Protein AF-F5RMR7-F1 (afdb_monomer_lite)

Organism: NCBI:txid888060

Structure (mmCIF, N/CA/C/O backbone):
data_AF-F5RMR7-F1
#
_entry.id   AF-F5RMR7-F1
#
loop_
_atom_site.group_PDB
_atom_site.id
_atom_site.type_symbol
_atom_site.label_atom_id
_atom_site.label_alt_id
_atom_site.label_comp_id
_atom_site.label_asym_id
_atom_site.label_entity_id
_atom_site.label_seq_id
_atom_site.pdbx_PDB_ins_code
_atom_site.Cartn_x
_atom_site.Cartn_y
_atom_site.Cartn_z
_atom_site.occupancy
_atom_site.B_iso_or_equiv
_atom_site.auth_seq_id
_atom_site.auth_comp_id
_atom_site.auth_asym_id
_atom_site.auth_atom_id
_atom_site.pdbx_PDB_model_num
ATOM 1 N N . MET A 1 1 ? -16.769 0.323 -17.357 1.00 37.81 1 MET A N 1
ATOM 2 C CA . MET A 1 1 ? -17.753 0.403 -16.261 1.00 37.81 1 MET A CA 1
ATOM 3 C C . MET A 1 1 ? -18.851 1.330 -16.730 1.00 37.81 1 MET A C 1
ATOM 5 O O . MET A 1 1 ? -18.625 2.528 -16.820 1.00 37.81 1 MET A O 1
ATOM 9 N N . THR A 1 2 ? -19.977 0.773 -17.151 1.00 34.59 2 THR A N 1
ATOM 10 C CA . THR A 1 2 ? -21.221 1.520 -17.336 1.00 34.59 2 THR A CA 1
ATOM 11 C C . THR A 1 2 ? -21.779 1.798 -15.943 1.00 34.59 2 THR A C 1
ATOM 13 O O . THR A 1 2 ? -21.851 0.877 -15.136 1.00 34.59 2 THR A O 1
ATOM 16 N N . TYR A 1 3 ? -22.069 3.059 -15.619 1.00 44.38 3 TYR A N 1
ATOM 17 C CA . TYR A 1 3 ? -22.633 3.451 -14.323 1.00 44.38 3 TYR A CA 1
ATOM 18 C C . TYR A 1 3 ? -24.162 3.304 -14.398 1.00 44.38 3 TYR A C 1
ATOM 20 O O . TYR A 1 3 ? -24.810 4.199 -14.940 1.00 44.38 3 TYR A O 1
ATOM 28 N N . PRO A 1 4 ? -24.761 2.210 -13.888 1.00 49.31 4 PRO A N 1
ATOM 29 C CA . PRO A 1 4 ? -26.174 1.880 -14.127 1.00 49.31 4 PRO A CA 1
ATOM 30 C C . PRO A 1 4 ? -27.143 2.909 -13.526 1.00 49.31 4 PRO A C 1
ATOM 32 O O . PRO A 1 4 ? -28.299 3.002 -13.921 1.00 49.31 4 PRO A O 1
ATOM 35 N N . HIS A 1 5 ? -26.665 3.706 -12.571 1.00 55.97 5 HIS A N 1
ATOM 36 C CA . HIS A 1 5 ? -27.473 4.638 -11.789 1.00 55.97 5 HIS A CA 1
ATOM 37 C C . HIS A 1 5 ? -27.463 6.071 -12.336 1.00 55.97 5 HIS A C 1
ATOM 39 O O . HIS A 1 5 ? -28.297 6.873 -11.929 1.00 55.97 5 HIS A O 1
ATOM 45 N N . ILE A 1 6 ? -26.590 6.386 -13.306 1.00 55.41 6 ILE A N 1
ATOM 46 C CA . ILE A 1 6 ? -26.753 7.612 -14.106 1.00 55.41 6 ILE A CA 1
ATOM 47 C C . ILE A 1 6 ? -28.060 7.515 -14.898 1.00 55.41 6 ILE A C 1
ATOM 49 O O . ILE A 1 6 ? -28.802 8.486 -14.966 1.00 55.41 6 ILE A O 1
ATOM 53 N N . SER A 1 7 ? -28.395 6.325 -15.399 1.00 58.38 7 SER A N 1
ATOM 54 C CA . SER A 1 7 ? -29.676 6.067 -16.061 1.00 58.38 7 SER A CA 1
ATOM 55 C C . SER A 1 7 ? -30.868 6.273 -15.120 1.00 58.38 7 SER A C 1
ATOM 57 O O . SER A 1 7 ? -31.842 6.890 -15.524 1.00 58.38 7 SER A O 1
ATOM 59 N N . GLN A 1 8 ? -30.763 5.869 -13.848 1.00 59.50 8 GLN A N 1
ATOM 60 C CA . GLN A 1 8 ? -31.814 6.113 -12.844 1.00 59.50 8 GLN A CA 1
ATOM 61 C C . GLN A 1 8 ? -31.957 7.597 -12.467 1.00 59.50 8 GLN A C 1
ATOM 63 O O . GLN A 1 8 ? -33.059 8.055 -12.183 1.00 59.50 8 GLN A O 1
ATOM 68 N N . LEU A 1 9 ? -30.856 8.358 -12.460 1.00 56.44 9 LEU A N 1
ATOM 69 C CA . LEU A 1 9 ? -30.883 9.815 -12.281 1.00 56.44 9 LEU A CA 1
ATOM 70 C C . LEU A 1 9 ? -31.580 10.513 -13.454 1.00 56.44 9 LEU A C 1
ATOM 72 O O . LEU A 1 9 ? -32.384 11.411 -13.228 1.00 56.44 9 LEU A O 1
ATOM 76 N N . VAL A 1 10 ? -31.287 10.089 -14.687 1.00 59.56 10 VAL A N 1
ATOM 77 C CA . VAL A 1 10 ? -31.927 10.608 -15.907 1.00 59.56 10 VAL A CA 1
ATOM 78 C C . VAL A 1 10 ? -33.426 10.294 -15.904 1.00 59.56 10 VAL A C 1
ATOM 80 O O . VAL A 1 10 ? -34.233 11.201 -16.063 1.00 59.56 10 VAL A O 1
ATOM 83 N N . GLU A 1 11 ? -33.807 9.057 -15.588 1.00 59.66 11 GLU A N 1
ATOM 84 C CA . GLU A 1 11 ? -35.209 8.623 -15.504 1.00 59.66 11 GLU A CA 1
ATOM 85 C C . GLU A 1 11 ? -35.990 9.351 -14.388 1.00 59.66 11 GLU A C 1
ATOM 87 O O . GLU A 1 11 ? -37.146 9.739 -14.565 1.00 59.66 11 GLU A O 1
ATOM 92 N N . ALA A 1 12 ? -35.363 9.612 -13.235 1.00 58.88 12 ALA A N 1
ATOM 93 C CA . ALA A 1 12 ? -35.982 10.373 -12.144 1.00 58.88 12 ALA A CA 1
ATOM 94 C C . ALA A 1 12 ? -36.185 11.864 -12.485 1.00 58.88 12 ALA A C 1
ATOM 96 O O . ALA A 1 12 ? -37.150 12.471 -12.014 1.00 58.88 12 ALA A O 1
ATOM 97 N N . LEU A 1 13 ? -35.296 12.448 -13.300 1.00 57.53 13 LEU A N 1
ATOM 98 C CA . LEU A 1 13 ? -35.437 13.811 -13.828 1.00 57.53 13 LEU A CA 1
ATOM 99 C C . LEU A 1 13 ? -36.550 13.890 -14.881 1.00 57.53 13 LEU A C 1
ATOM 101 O O . LEU A 1 13 ? -37.345 14.827 -14.856 1.00 57.53 13 LEU A O 1
ATOM 105 N N . GLU A 1 14 ? -36.641 12.892 -15.762 1.00 59.09 14 GLU A N 1
ATOM 106 C CA . GLU A 1 14 ? -37.690 12.787 -16.787 1.00 59.09 14 GLU A CA 1
ATOM 107 C C . GLU A 1 14 ? -39.087 12.585 -16.178 1.00 59.09 14 GLU A C 1
ATOM 109 O O . GLU A 1 14 ? -40.074 13.090 -16.708 1.00 59.09 14 GLU A O 1
ATOM 114 N N . THR A 1 15 ? -39.179 11.902 -15.033 1.00 67.81 15 THR A N 1
ATOM 115 C CA . THR A 1 15 ? -40.451 11.593 -14.352 1.00 67.81 15 THR A CA 1
ATOM 116 C C . THR A 1 15 ? -40.866 12.606 -13.275 1.00 67.81 15 THR A C 1
ATOM 118 O O . THR A 1 15 ? -41.888 12.397 -12.622 1.00 67.81 15 THR A O 1
ATOM 121 N N . GLN A 1 16 ? -40.102 13.691 -13.069 1.00 59.62 16 GLN A N 1
ATOM 122 C CA . GLN A 1 16 ? -40.339 14.734 -12.046 1.00 59.62 16 GLN A CA 1
ATOM 123 C C . GLN A 1 16 ? -40.641 14.190 -10.631 1.00 59.62 16 GLN A C 1
ATOM 125 O O . GLN A 1 16 ? -41.325 14.823 -9.826 1.00 59.62 16 GLN A O 1
ATOM 130 N N . ASN A 1 17 ? -40.130 13.003 -10.292 1.00 70.38 17 ASN A N 1
ATOM 131 C CA . ASN A 1 17 ? -40.390 12.364 -9.006 1.00 70.38 17 ASN A CA 1
ATOM 132 C C . ASN A 1 17 ? -39.309 12.757 -7.990 1.00 70.38 17 ASN A C 1
ATOM 134 O O . ASN A 1 17 ? -38.275 12.096 -7.875 1.00 70.38 17 ASN A O 1
ATOM 138 N N . GLU A 1 18 ? -39.562 13.815 -7.215 1.00 62.25 18 GLU A N 1
ATOM 139 C CA . GLU A 1 18 ? -38.605 14.366 -6.241 1.00 62.25 18 GLU A CA 1
ATOM 140 C C . GLU A 1 18 ? -38.075 13.327 -5.238 1.00 62.25 18 GLU A C 1
ATOM 142 O O . GLU A 1 18 ? -36.903 13.356 -4.856 1.00 62.25 18 GLU A O 1
ATOM 147 N N . LYS A 1 19 ? -38.903 12.361 -4.821 1.00 63.94 19 LYS A N 1
ATOM 148 C CA . LYS A 1 19 ? -38.491 11.309 -3.878 1.00 63.94 19 LYS A CA 1
ATOM 149 C C . LYS A 1 19 ? -37.531 10.311 -4.529 1.00 63.94 19 LYS A C 1
ATOM 151 O O . LYS A 1 19 ? -36.557 9.897 -3.895 1.00 63.94 19 LYS A O 1
ATOM 156 N N . ALA A 1 20 ? -37.793 9.930 -5.779 1.00 63.72 20 ALA A N 1
ATOM 157 C CA . ALA A 1 20 ? -36.894 9.078 -6.553 1.00 63.72 20 ALA A CA 1
ATOM 158 C C . ALA A 1 20 ? -35.577 9.804 -6.865 1.00 63.72 20 ALA A C 1
ATOM 160 O O . ALA A 1 20 ? -34.506 9.222 -6.687 1.00 63.72 20 ALA A O 1
ATOM 161 N N . LEU A 1 21 ? -35.652 11.092 -7.217 1.00 57.66 21 LEU A N 1
ATOM 162 C CA . LEU A 1 21 ? -34.495 11.942 -7.484 1.00 57.66 21 LEU A CA 1
ATOM 163 C C . LEU A 1 21 ? -33.597 12.083 -6.246 1.00 57.66 21 LEU A C 1
ATOM 165 O O . LEU A 1 21 ? -32.400 11.812 -6.323 1.00 57.66 21 LEU A O 1
ATOM 169 N N . ASN A 1 22 ? -34.166 12.406 -5.081 1.00 59.53 22 ASN A N 1
ATOM 170 C CA . ASN A 1 22 ? -33.412 12.523 -3.828 1.00 59.53 22 ASN A CA 1
ATOM 171 C C . ASN A 1 22 ? -32.736 11.204 -3.425 1.00 59.53 22 ASN A C 1
ATOM 173 O O . ASN A 1 22 ? -31.581 11.201 -2.993 1.00 59.53 22 ASN A O 1
ATOM 177 N N . LYS A 1 23 ? -33.417 10.065 -3.614 1.00 66.19 23 LYS A N 1
ATOM 178 C CA . LYS A 1 23 ? -32.831 8.739 -3.373 1.00 66.19 23 LYS A CA 1
ATOM 179 C C . LYS A 1 23 ? -31.674 8.452 -4.335 1.00 66.19 23 LYS A C 1
ATOM 181 O O . LYS A 1 23 ? -30.629 7.982 -3.891 1.00 66.19 23 LYS A O 1
ATOM 186 N N . ALA A 1 24 ? -31.834 8.757 -5.621 1.00 64.06 24 ALA A N 1
ATOM 187 C CA . ALA A 1 24 ? -30.800 8.545 -6.630 1.00 64.06 24 ALA A CA 1
ATOM 188 C C . ALA A 1 24 ? -29.564 9.432 -6.381 1.00 64.06 24 ALA A C 1
ATOM 190 O O . ALA A 1 24 ? -28.436 8.937 -6.426 1.00 64.06 24 ALA A O 1
ATOM 191 N N . ILE A 1 25 ? -29.765 10.707 -6.022 1.00 59.16 25 ILE A N 1
ATOM 192 C CA . ILE A 1 25 ? -28.692 11.635 -5.623 1.00 59.16 25 ILE A CA 1
ATOM 193 C C . ILE A 1 25 ? -27.959 11.116 -4.381 1.00 59.16 25 ILE A C 1
ATOM 195 O O . ILE A 1 25 ? -26.724 11.097 -4.355 1.00 59.16 25 ILE A O 1
ATOM 199 N N . TYR A 1 26 ? -28.696 10.665 -3.361 1.00 59.31 26 TYR A N 1
ATOM 200 C CA . TYR A 1 26 ? -28.104 10.105 -2.148 1.00 59.31 26 TYR A CA 1
ATOM 201 C C . TYR A 1 26 ? -27.247 8.874 -2.464 1.00 59.31 26 TYR A C 1
ATOM 203 O O . TYR A 1 26 ? -26.074 8.838 -2.091 1.00 59.31 26 TYR A O 1
ATOM 211 N N . THR A 1 27 ? -27.779 7.904 -3.213 1.00 63.62 27 THR A N 1
ATOM 212 C CA . THR A 1 27 ? -27.040 6.696 -3.606 1.00 63.62 27 THR A CA 1
ATOM 213 C C . THR A 1 27 ? -25.787 7.034 -4.409 1.00 63.62 27 THR A C 1
ATOM 215 O O . THR A 1 27 ? -24.702 6.582 -4.046 1.00 63.62 27 THR A O 1
ATOM 218 N N . ALA A 1 28 ? -25.888 7.891 -5.430 1.00 62.00 28 ALA A N 1
ATOM 219 C CA . ALA A 1 28 ? -24.735 8.307 -6.230 1.00 62.00 28 ALA A CA 1
ATOM 220 C C . ALA A 1 28 ? -23.653 8.997 -5.375 1.00 62.00 28 ALA A C 1
ATOM 222 O O . ALA A 1 28 ? -22.453 8.777 -5.567 1.00 62.00 28 ALA A O 1
ATOM 223 N N . THR A 1 29 ? -24.066 9.794 -4.385 1.00 56.91 29 THR A N 1
ATOM 224 C CA . THR A 1 29 ? -23.155 10.460 -3.441 1.00 56.91 29 THR A CA 1
ATOM 225 C C . THR A 1 29 ? -22.449 9.454 -2.528 1.00 56.91 29 THR A C 1
ATOM 227 O O . THR A 1 29 ? -21.226 9.532 -2.351 1.00 56.91 29 THR A O 1
ATOM 230 N N . GLN A 1 30 ? -23.182 8.477 -1.985 1.00 60.59 30 GLN A N 1
ATOM 231 C CA . GLN A 1 30 ? -22.608 7.418 -1.149 1.00 60.59 30 GLN A CA 1
ATOM 232 C C . GLN A 1 30 ? -21.645 6.531 -1.947 1.00 60.59 30 GLN A C 1
ATOM 234 O O . GLN A 1 30 ? -20.550 6.231 -1.476 1.00 60.59 30 GLN A O 1
ATOM 239 N N . GLU A 1 31 ? -21.988 6.161 -3.182 1.00 63.25 31 GLU A N 1
ATOM 240 C CA . GLU A 1 31 ? -21.124 5.350 -4.046 1.00 63.25 31 GLU A CA 1
ATOM 241 C C . GLU A 1 31 ? -19.837 6.069 -4.434 1.00 63.25 31 GLU A C 1
ATOM 243 O O . GLU A 1 31 ? -18.756 5.477 -4.385 1.00 63.25 31 GLU A O 1
ATOM 248 N N . ARG A 1 32 ? -19.927 7.360 -4.769 1.00 58.41 32 ARG A N 1
ATOM 249 C CA . ARG A 1 32 ? -18.751 8.190 -5.042 1.00 58.41 32 ARG A CA 1
ATOM 250 C C . ARG A 1 32 ? -17.840 8.267 -3.818 1.00 58.41 32 ARG A C 1
ATOM 252 O O . ARG A 1 32 ? -16.625 8.114 -3.950 1.00 58.41 32 ARG A O 1
ATOM 259 N N . THR A 1 33 ? -18.422 8.454 -2.635 1.00 54.69 33 THR A N 1
ATOM 260 C CA . THR A 1 33 ? -17.687 8.458 -1.362 1.00 54.69 33 THR A CA 1
ATOM 261 C C . THR A 1 33 ? -17.012 7.110 -1.109 1.00 54.69 33 THR A C 1
ATOM 263 O O . THR A 1 33 ? -15.809 7.072 -0.845 1.00 54.69 33 THR A O 1
ATOM 266 N N . ARG A 1 34 ? -17.739 5.999 -1.287 1.00 63.09 34 ARG A N 1
ATOM 267 C CA . ARG A 1 34 ? -17.205 4.635 -1.154 1.00 63.09 34 ARG A CA 1
ATOM 268 C C . ARG A 1 34 ? -16.052 4.384 -2.121 1.00 63.09 34 ARG A C 1
ATOM 270 O O . ARG A 1 34 ? -15.010 3.896 -1.705 1.00 63.09 34 ARG A O 1
ATOM 277 N N . TYR A 1 35 ? -16.196 4.770 -3.387 1.00 64.94 35 TYR A N 1
ATOM 278 C CA . TYR A 1 35 ? -15.144 4.613 -4.391 1.00 64.94 35 TYR A CA 1
ATOM 279 C C . TYR A 1 35 ? -13.860 5.360 -4.008 1.00 64.94 35 TYR A C 1
ATOM 281 O O . TYR A 1 35 ? -12.761 4.815 -4.133 1.00 64.94 35 TYR A O 1
ATOM 289 N N . PHE A 1 36 ? -13.974 6.597 -3.514 1.00 58.44 36 PHE A N 1
ATOM 290 C CA . PHE A 1 36 ? -12.805 7.337 -3.045 1.00 58.44 36 PHE A CA 1
ATOM 291 C C . PHE A 1 36 ? -12.167 6.694 -1.814 1.00 58.44 36 PHE A C 1
ATOM 293 O O . PHE A 1 36 ? -10.940 6.570 -1.789 1.00 58.44 36 PHE A O 1
ATOM 300 N N . ALA A 1 37 ? -12.970 6.246 -0.844 1.00 58.78 37 ALA A N 1
ATOM 301 C CA . ALA A 1 37 ? -12.483 5.530 0.333 1.00 58.78 37 ALA A CA 1
ATOM 302 C C . ALA A 1 37 ? -11.744 4.238 -0.060 1.00 58.78 37 ALA A C 1
ATOM 304 O O . ALA A 1 37 ? -10.602 4.041 0.349 1.00 58.78 37 ALA A O 1
ATOM 305 N N . ASP A 1 38 ? -12.325 3.422 -0.943 1.00 65.56 38 ASP A N 1
ATOM 306 C CA . ASP A 1 38 ? -11.712 2.190 -1.454 1.00 65.56 38 ASP A CA 1
ATOM 307 C C . ASP A 1 38 ? -10.404 2.466 -2.200 1.00 65.56 38 ASP A C 1
ATOM 309 O O . ASP A 1 38 ? -9.432 1.717 -2.079 1.00 65.56 38 ASP A O 1
ATOM 313 N N . ARG A 1 39 ? -10.351 3.545 -2.990 1.00 71.06 39 ARG A N 1
ATOM 314 C CA . ARG A 1 39 ? -9.132 3.948 -3.699 1.00 71.06 39 ARG A CA 1
ATOM 315 C C . ARG A 1 39 ? -8.024 4.343 -2.725 1.00 71.06 39 ARG A C 1
ATOM 317 O O . ARG A 1 39 ? -6.876 3.957 -2.951 1.00 71.06 39 ARG A O 1
ATOM 324 N N . ILE A 1 40 ? -8.349 5.093 -1.671 1.00 67.88 40 ILE A N 1
ATOM 325 C CA . ILE A 1 40 ? -7.392 5.482 -0.624 1.00 67.88 40 ILE A CA 1
ATOM 326 C C . ILE A 1 40 ? -6.906 4.233 0.108 1.00 67.88 40 ILE A C 1
ATOM 328 O O . ILE A 1 40 ? -5.703 3.991 0.135 1.00 67.88 40 ILE A O 1
ATOM 332 N N . ALA A 1 41 ? -7.826 3.399 0.595 1.00 68.81 41 ALA A N 1
ATOM 333 C CA . ALA A 1 41 ? -7.499 2.175 1.318 1.00 68.81 41 ALA A CA 1
ATOM 334 C C . ALA A 1 41 ? -6.586 1.256 0.496 1.00 68.81 41 ALA A C 1
ATOM 336 O O . ALA A 1 41 ? -5.542 0.830 0.977 1.00 68.81 41 ALA A O 1
ATOM 337 N N . ARG A 1 42 ? -6.906 1.019 -0.783 1.00 75.81 42 ARG A N 1
ATOM 338 C CA . ARG A 1 42 ? -6.063 0.201 -1.675 1.00 75.81 42 ARG A CA 1
ATOM 339 C C . ARG A 1 42 ? -4.689 0.815 -1.918 1.00 75.81 42 ARG A C 1
ATOM 341 O O . ARG A 1 42 ? -3.702 0.090 -1.963 1.00 75.81 42 ARG A O 1
ATOM 348 N N . THR A 1 43 ? -4.624 2.135 -2.083 1.00 75.12 43 THR A N 1
ATOM 349 C CA . THR A 1 43 ? -3.349 2.842 -2.265 1.00 75.12 43 THR A CA 1
ATOM 350 C C . THR A 1 43 ? -2.474 2.700 -1.022 1.00 75.12 43 THR A C 1
ATOM 352 O O . THR A 1 43 ? -1.290 2.397 -1.150 1.00 75.12 43 THR A O 1
ATOM 355 N N . GLU A 1 44 ? -3.050 2.865 0.168 1.00 75.31 44 GLU A N 1
ATOM 356 C CA . GLU A 1 44 ? -2.326 2.725 1.433 1.00 75.31 44 GLU A CA 1
ATOM 357 C C . GLU A 1 44 ? -1.923 1.276 1.717 1.00 75.31 44 GLU A C 1
ATOM 359 O O . GLU A 1 44 ? -0.788 1.045 2.118 1.00 75.31 44 GLU A O 1
ATOM 364 N N . MET A 1 45 ? -2.769 0.289 1.405 1.00 77.00 45 MET A N 1
ATOM 365 C CA . MET A 1 45 ? -2.398 -1.130 1.490 1.00 77.00 45 MET A CA 1
ATOM 366 C C . MET A 1 45 ? -1.215 -1.469 0.577 1.00 77.00 45 MET A C 1
ATOM 368 O O . MET A 1 45 ? -0.282 -2.148 1.000 1.00 77.00 45 MET A O 1
ATOM 372 N N . ALA A 1 46 ? -1.233 -0.989 -0.672 1.00 80.69 46 ALA A N 1
ATOM 373 C CA . ALA A 1 46 ? -0.133 -1.215 -1.603 1.00 80.69 46 ALA A CA 1
ATOM 374 C C . ALA A 1 46 ? 1.171 -0.591 -1.082 1.00 80.69 46 ALA A C 1
ATOM 376 O O . ALA A 1 46 ? 2.214 -1.241 -1.133 1.00 80.69 46 ALA A O 1
ATOM 377 N N . ARG A 1 47 ? 1.109 0.642 -0.559 1.00 81.50 47 ARG A N 1
ATOM 378 C CA . ARG A 1 47 ? 2.261 1.334 0.041 1.00 81.50 47 ARG A CA 1
ATOM 379 C C . ARG A 1 47 ? 2.787 0.604 1.274 1.00 81.50 47 ARG A C 1
ATOM 381 O O . ARG A 1 47 ? 3.980 0.362 1.343 1.00 81.50 47 ARG A O 1
ATOM 388 N N . ALA A 1 48 ? 1.915 0.174 2.184 1.00 79.12 48 ALA A N 1
ATOM 389 C CA . ALA A 1 48 ? 2.309 -0.578 3.376 1.00 79.12 48 ALA A CA 1
ATOM 390 C C . ALA A 1 48 ? 3.003 -1.908 3.027 1.00 79.12 48 ALA A C 1
ATOM 392 O O . ALA A 1 48 ? 4.001 -2.271 3.644 1.00 79.12 48 ALA A O 1
ATOM 393 N N . TYR A 1 49 ? 2.523 -2.613 1.996 1.00 82.88 49 TYR A N 1
ATOM 394 C CA . TYR A 1 49 ? 3.199 -3.812 1.496 1.00 82.88 49 TYR A CA 1
ATOM 395 C C . TYR A 1 49 ? 4.611 -3.502 0.969 1.00 82.88 49 TYR A C 1
ATOM 397 O O . TYR A 1 49 ? 5.544 -4.258 1.229 1.00 82.88 49 TYR A O 1
ATOM 405 N N . GLN A 1 50 ? 4.785 -2.393 0.243 1.00 86.44 50 GLN A N 1
ATOM 406 C CA . GLN A 1 50 ? 6.101 -1.974 -0.262 1.00 86.44 50 GLN A CA 1
ATOM 407 C C . GLN A 1 50 ? 7.045 -1.565 0.859 1.00 86.44 50 GLN A C 1
ATOM 409 O O . GLN A 1 50 ? 8.199 -1.969 0.842 1.00 86.44 50 GLN A O 1
ATOM 414 N N . ASP A 1 51 ? 6.545 -0.804 1.827 1.00 82.94 51 ASP A N 1
ATOM 415 C CA . ASP A 1 51 ? 7.286 -0.388 3.011 1.00 82.94 51 ASP A CA 1
ATOM 416 C C . ASP A 1 51 ? 7.862 -1.621 3.735 1.00 82.94 51 ASP A C 1
ATOM 418 O O . ASP A 1 51 ? 9.066 -1.704 3.972 1.00 82.94 51 ASP A O 1
ATOM 422 N N . GLY A 1 52 ? 7.032 -2.644 3.981 1.00 80.56 52 GLY A N 1
ATOM 423 C CA . GLY A 1 52 ? 7.485 -3.910 4.569 1.00 80.56 52 GLY A CA 1
ATOM 424 C C . GLY A 1 52 ? 8.439 -4.709 3.670 1.00 80.56 52 GLY A C 1
ATOM 425 O O . GLY A 1 52 ? 9.370 -5.347 4.161 1.00 80.56 52 GLY A O 1
ATOM 426 N N . PHE A 1 53 ? 8.241 -4.666 2.349 1.00 88.56 53 PHE A N 1
ATOM 427 C CA . PHE A 1 53 ? 9.141 -5.301 1.386 1.00 88.56 53 PHE A CA 1
ATOM 428 C C . PHE A 1 53 ? 10.539 -4.670 1.413 1.00 88.56 53 PHE A C 1
ATOM 430 O O . PHE A 1 53 ? 11.526 -5.397 1.516 1.00 88.56 53 PHE A O 1
ATOM 437 N N . LEU A 1 54 ? 10.628 -3.340 1.341 1.00 87.94 54 LEU A N 1
ATOM 438 C CA . LEU A 1 54 ? 11.898 -2.618 1.363 1.00 87.94 54 LEU A CA 1
ATOM 439 C C . LEU A 1 54 ? 12.592 -2.793 2.711 1.00 87.94 54 LEU A C 1
ATOM 441 O O . LEU A 1 54 ? 13.759 -3.162 2.740 1.00 87.94 54 LEU A O 1
ATOM 445 N N . LEU A 1 55 ? 11.866 -2.673 3.826 1.00 83.06 55 LEU A N 1
ATOM 446 C CA . LEU A 1 55 ? 12.431 -2.916 5.157 1.00 83.06 55 LEU A CA 1
ATOM 447 C C . LEU A 1 55 ? 13.115 -4.287 5.264 1.00 83.06 55 LEU A C 1
ATOM 449 O O . LEU A 1 55 ? 14.161 -4.417 5.894 1.00 83.06 55 LEU A O 1
ATOM 453 N N . LYS A 1 56 ? 12.534 -5.312 4.633 1.00 83.88 56 LYS A N 1
ATOM 454 C CA . LYS A 1 56 ? 13.082 -6.670 4.644 1.00 83.88 56 LYS A CA 1
ATOM 455 C C . LYS A 1 56 ? 14.288 -6.848 3.717 1.00 83.88 56 LYS A C 1
ATOM 457 O O . LYS A 1 56 ? 15.192 -7.612 4.052 1.00 83.88 56 LYS A O 1
ATOM 462 N N . TRP A 1 57 ? 14.270 -6.236 2.534 1.00 88.62 57 TRP A N 1
ATOM 463 C CA . TRP A 1 57 ? 15.171 -6.612 1.435 1.00 88.62 57 TRP A CA 1
ATOM 464 C C . TRP A 1 57 ? 16.206 -5.555 1.047 1.00 88.62 57 TRP A C 1
ATOM 466 O O . TRP A 1 57 ? 17.193 -5.903 0.395 1.00 88.62 57 TRP A O 1
ATOM 476 N N . ASP A 1 58 ? 16.024 -4.297 1.439 1.00 86.81 58 ASP A N 1
ATOM 477 C CA . ASP A 1 58 ? 16.878 -3.198 0.978 1.00 86.81 58 ASP A CA 1
ATOM 478 C C . ASP A 1 58 ? 18.299 -3.312 1.532 1.00 86.81 58 ASP A C 1
ATOM 480 O O . ASP A 1 58 ? 19.257 -3.351 0.759 1.00 86.81 58 ASP A O 1
ATOM 484 N N . ASN A 1 59 ? 18.417 -3.578 2.835 1.00 82.81 59 ASN A N 1
ATOM 485 C CA . ASN A 1 59 ? 19.693 -3.803 3.525 1.00 82.81 59 ASN A CA 1
ATOM 486 C C . ASN A 1 59 ? 20.194 -5.260 3.468 1.00 82.81 59 ASN A C 1
ATOM 488 O O . ASN A 1 59 ? 21.192 -5.593 4.100 1.00 82.81 59 ASN A O 1
ATOM 492 N N . ASN A 1 60 ? 19.499 -6.153 2.758 1.00 82.19 60 ASN A N 1
ATOM 493 C CA . ASN A 1 60 ? 19.923 -7.545 2.620 1.00 82.19 60 ASN A CA 1
ATOM 494 C C . ASN A 1 60 ? 20.900 -7.688 1.435 1.00 82.19 60 ASN A C 1
ATOM 496 O O . ASN A 1 60 ? 20.506 -7.449 0.290 1.00 82.19 60 ASN A O 1
ATOM 500 N N . GLU A 1 61 ? 22.146 -8.091 1.711 1.00 85.06 61 GLU A N 1
ATOM 501 C CA . GLU A 1 61 ? 23.230 -8.255 0.722 1.00 85.06 61 GLU A CA 1
ATOM 502 C C . GLU A 1 61 ? 23.028 -9.423 -0.259 1.00 85.06 61 GLU A C 1
ATOM 504 O O . GLU A 1 61 ? 23.611 -9.431 -1.349 1.00 85.06 61 GLU A O 1
ATOM 509 N N . ASP A 1 62 ? 22.200 -10.407 0.104 1.00 89.25 62 ASP A N 1
ATOM 510 C CA . ASP A 1 62 ? 21.839 -11.517 -0.781 1.00 89.25 62 ASP A CA 1
ATOM 511 C C . ASP A 1 62 ? 20.753 -11.109 -1.776 1.00 89.25 62 ASP A C 1
ATOM 513 O O . ASP A 1 62 ? 20.604 -11.738 -2.819 1.00 89.25 62 ASP A O 1
ATOM 517 N N . CYS A 1 63 ? 19.990 -10.053 -1.491 1.00 91.19 63 CYS A N 1
ATOM 518 C CA . CYS A 1 63 ? 19.079 -9.464 -2.460 1.00 91.19 63 CYS A CA 1
ATOM 519 C C . CYS A 1 63 ? 19.860 -8.477 -3.331 1.00 91.19 63 CYS A C 1
ATOM 521 O O . CYS A 1 63 ? 20.356 -7.476 -2.823 1.00 91.19 63 CYS A O 1
ATOM 523 N N . VAL A 1 64 ? 19.962 -8.730 -4.635 1.00 91.88 64 VAL A N 1
ATOM 524 C CA . VAL A 1 64 ? 20.792 -7.927 -5.555 1.00 91.88 64 VAL A CA 1
ATOM 525 C C . VAL A 1 64 ? 19.967 -6.978 -6.431 1.00 91.88 64 VAL A C 1
ATOM 527 O O . VAL A 1 64 ? 20.452 -5.936 -6.861 1.00 91.88 64 VAL A O 1
ATOM 530 N N . ALA A 1 65 ? 18.689 -7.290 -6.653 1.00 95.00 65 ALA A N 1
ATOM 531 C CA . ALA A 1 65 ? 17.775 -6.496 -7.472 1.00 95.00 65 ALA A CA 1
ATOM 532 C C . ALA A 1 65 ? 16.314 -6.764 -7.080 1.00 95.00 65 ALA A C 1
ATOM 534 O O . ALA A 1 65 ? 16.019 -7.710 -6.344 1.00 95.00 65 ALA A O 1
ATOM 535 N N . TYR A 1 66 ? 15.375 -5.973 -7.607 1.00 96.44 66 TYR A N 1
ATOM 536 C CA . TYR A 1 66 ? 13.944 -6.265 -7.483 1.00 96.44 66 TYR A CA 1
ATOM 537 C C . TYR A 1 66 ? 13.315 -6.516 -8.849 1.00 96.44 66 TYR A C 1
ATOM 539 O O . TYR A 1 66 ? 13.576 -5.806 -9.820 1.00 96.44 66 TYR A O 1
ATOM 547 N N . GLN A 1 67 ? 12.430 -7.508 -8.908 1.00 96.94 67 GLN A N 1
ATOM 548 C CA . GLN A 1 67 ? 11.639 -7.802 -10.093 1.00 96.94 67 GLN A CA 1
ATOM 549 C C . GL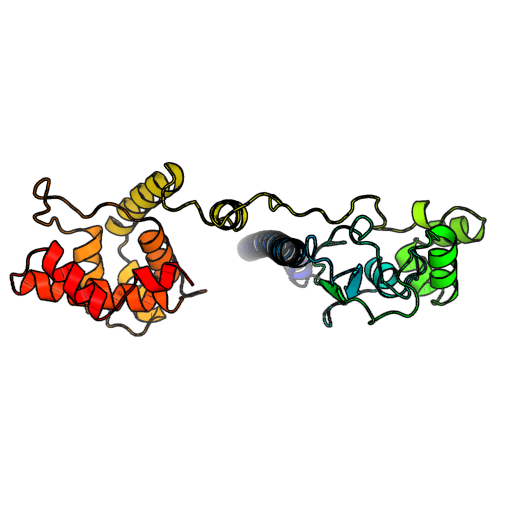N A 1 67 ? 10.212 -7.278 -9.934 1.00 96.94 67 GLN A C 1
ATOM 551 O O . GLN A 1 67 ? 9.526 -7.592 -8.957 1.00 96.94 67 GLN A O 1
ATOM 556 N N . TRP A 1 68 ? 9.738 -6.530 -10.928 1.00 96.94 68 TRP A N 1
ATOM 557 C CA . TRP A 1 68 ? 8.354 -6.084 -11.016 1.00 96.94 68 TRP A CA 1
ATOM 558 C C . TRP A 1 68 ? 7.441 -7.229 -11.458 1.00 96.94 68 TRP A C 1
ATOM 560 O O . TRP A 1 68 ? 7.631 -7.824 -12.522 1.00 96.94 68 TRP A O 1
ATOM 570 N N . LYS A 1 69 ? 6.405 -7.533 -10.670 1.00 95.69 69 LYS A N 1
ATOM 571 C CA . LYS A 1 69 ? 5.424 -8.577 -10.986 1.00 95.69 69 LYS A CA 1
ATOM 572 C C . LYS A 1 69 ? 4.020 -8.000 -11.095 1.00 95.69 69 LYS A C 1
ATOM 574 O O . LYS A 1 69 ? 3.542 -7.275 -10.221 1.00 95.69 69 LYS A O 1
ATOM 579 N N . LEU A 1 70 ? 3.340 -8.380 -12.175 1.00 93.75 70 LEU A N 1
ATOM 580 C CA . LEU A 1 70 ? 1.919 -8.104 -12.351 1.00 93.75 70 LEU A CA 1
ATOM 581 C C . LEU A 1 70 ? 1.099 -8.948 -11.374 1.00 93.75 70 LEU A C 1
ATOM 583 O O . LEU A 1 70 ? 1.349 -10.141 -11.200 1.00 93.75 70 LEU A O 1
ATOM 587 N N . SER A 1 71 ? 0.092 -8.328 -10.764 1.00 90.94 71 SER A N 1
ATOM 588 C CA . SER A 1 71 ? -0.940 -9.063 -10.032 1.00 90.94 71 SER A CA 1
ATOM 589 C C . SER A 1 71 ? -1.804 -9.866 -11.002 1.00 90.94 71 SER A C 1
ATOM 591 O O . SER A 1 71 ? -2.121 -9.380 -12.085 1.00 90.94 71 SER A O 1
ATOM 593 N N . GLY A 1 72 ? -2.304 -11.033 -10.585 1.00 87.75 72 GLY A N 1
ATOM 594 C CA . GLY A 1 72 ? -3.315 -11.775 -11.356 1.00 87.75 72 GLY A CA 1
ATOM 595 C C . GLY A 1 72 ? -4.628 -11.004 -11.564 1.00 87.75 72 GLY A C 1
ATOM 596 O O . GLY A 1 72 ? -5.449 -11.394 -12.384 1.00 87.75 72 GLY A O 1
ATOM 597 N N . ARG A 1 73 ? -4.829 -9.891 -10.841 1.00 81.38 73 ARG A N 1
ATOM 598 C CA . ARG A 1 73 ? -5.963 -8.968 -11.004 1.00 81.38 73 ARG A CA 1
ATOM 599 C C . ARG A 1 73 ? -5.626 -7.718 -11.826 1.00 81.38 73 ARG A C 1
ATOM 601 O O . ARG A 1 73 ? -6.396 -6.766 -11.772 1.00 81.38 73 ARG A O 1
ATOM 608 N N . HIS A 1 74 ? -4.492 -7.687 -12.532 1.00 87.31 74 HIS A N 1
ATOM 609 C CA . HIS A 1 74 ? -4.095 -6.586 -13.419 1.00 87.31 74 HIS A CA 1
ATOM 610 C C . HIS A 1 74 ? -4.989 -6.566 -14.673 1.00 87.31 74 HIS A C 1
ATOM 612 O O . HIS A 1 74 ? -4.823 -7.419 -15.542 1.00 87.31 74 HIS A O 1
ATOM 618 N N . PRO A 1 75 ? -5.984 -5.662 -14.768 1.00 81.31 75 PRO A N 1
ATOM 619 C CA . PRO A 1 75 ? -7.103 -5.852 -15.689 1.00 81.31 75 PRO A CA 1
ATOM 620 C C . PRO A 1 75 ? -6.893 -5.181 -17.049 1.00 81.31 75 PRO A C 1
ATOM 622 O O . PRO A 1 75 ? -7.590 -5.502 -18.010 1.00 81.31 75 PRO A O 1
ATOM 625 N N . ARG A 1 76 ? -5.989 -4.199 -17.127 1.00 88.69 76 ARG A N 1
ATOM 626 C CA . ARG A 1 76 ? -5.789 -3.358 -18.303 1.00 88.69 76 ARG A CA 1
ATOM 627 C C . ARG A 1 76 ? -4.308 -3.236 -18.589 1.00 88.69 76 ARG A C 1
ATOM 629 O O . ARG A 1 76 ? -3.526 -2.998 -17.683 1.00 88.69 76 ARG A O 1
ATOM 636 N N . TYR A 1 77 ? -3.966 -3.323 -19.864 1.00 94.25 77 TYR A N 1
ATOM 637 C CA . TYR A 1 77 ? -2.612 -3.082 -20.318 1.00 94.25 77 TYR A CA 1
ATOM 638 C C . TYR A 1 77 ? -2.209 -1.615 -20.094 1.00 94.25 77 TYR A C 1
ATOM 640 O O . TYR A 1 77 ? -2.866 -0.697 -20.602 1.00 94.25 77 TYR A O 1
ATOM 648 N N . ASP A 1 78 ? -1.142 -1.400 -19.332 1.00 95.25 78 ASP A N 1
ATOM 649 C CA . ASP A 1 78 ? -0.636 -0.077 -18.961 1.00 95.25 78 ASP A CA 1
ATOM 650 C C . ASP A 1 78 ? 0.877 -0.104 -18.673 1.00 95.25 78 ASP A C 1
ATOM 652 O O . ASP A 1 78 ? 1.580 -1.037 -19.063 1.00 95.25 78 ASP A O 1
ATOM 656 N N . ILE A 1 79 ? 1.410 0.942 -18.031 1.00 95.88 79 ILE A N 1
ATOM 657 C CA . ILE A 1 79 ? 2.845 1.074 -17.748 1.00 95.88 79 ILE A CA 1
ATOM 658 C C . ILE A 1 79 ? 3.415 -0.096 -16.933 1.00 95.88 79 ILE A C 1
ATOM 660 O O . ILE A 1 79 ? 4.586 -0.433 -17.101 1.00 95.88 79 ILE A O 1
ATOM 664 N N . CYS A 1 80 ? 2.605 -0.761 -16.104 1.00 96.38 80 CYS A N 1
ATOM 665 C CA . CYS A 1 80 ? 3.043 -1.934 -15.356 1.00 96.38 80 CYS A CA 1
ATOM 666 C C . CYS A 1 80 ? 3.450 -3.083 -16.272 1.00 96.38 80 CYS A C 1
ATOM 668 O O . CYS A 1 80 ? 4.351 -3.833 -15.911 1.00 96.38 80 CYS A O 1
ATOM 670 N N . ASP A 1 81 ? 2.816 -3.236 -17.439 1.00 97.62 81 ASP A N 1
ATOM 671 C CA . ASP A 1 81 ? 3.199 -4.264 -18.407 1.00 97.62 81 ASP A CA 1
ATOM 672 C C . ASP A 1 81 ? 4.599 -4.012 -18.953 1.00 97.62 81 ASP A C 1
ATOM 674 O O . ASP 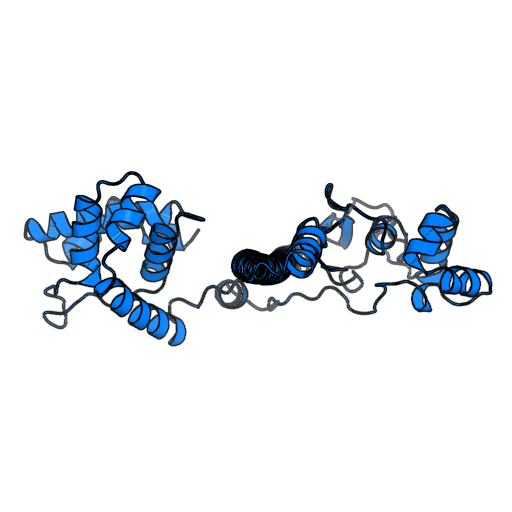A 1 81 ? 5.396 -4.945 -19.037 1.00 97.62 81 ASP A O 1
ATOM 678 N N . LEU A 1 82 ? 4.914 -2.748 -19.256 1.00 97.44 82 LEU A N 1
ATOM 679 C CA . LEU A 1 82 ? 6.259 -2.344 -19.652 1.00 97.44 82 LEU A CA 1
ATOM 680 C C . LEU A 1 82 ? 7.244 -2.610 -18.514 1.00 97.44 82 LEU A C 1
ATOM 682 O O . LEU A 1 82 ? 8.257 -3.263 -18.740 1.00 97.44 82 LEU A O 1
ATOM 686 N N . TYR A 1 83 ? 6.932 -2.186 -17.287 1.00 97.31 83 TYR A N 1
ATOM 687 C CA . TYR A 1 83 ? 7.802 -2.443 -16.137 1.00 97.31 83 TYR A CA 1
ATOM 688 C C . TYR A 1 83 ? 7.992 -3.929 -15.840 1.00 97.31 83 TYR A C 1
ATOM 690 O O . TYR A 1 83 ? 9.061 -4.307 -15.392 1.00 97.31 83 TYR A O 1
ATOM 698 N N . ALA A 1 84 ? 7.012 -4.788 -16.113 1.00 97.38 84 ALA A N 1
ATOM 699 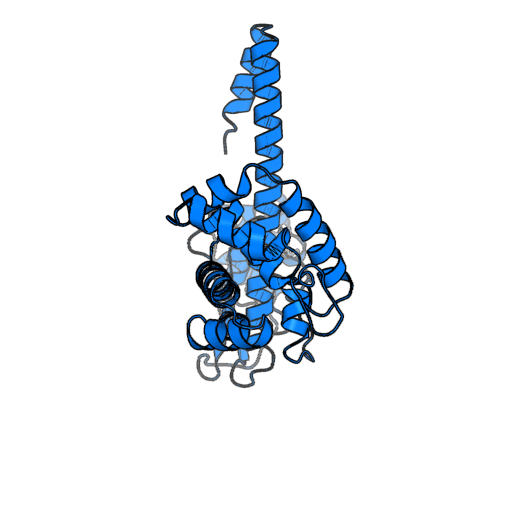C CA . ALA A 1 84 ? 7.129 -6.224 -15.876 1.00 97.38 84 ALA A CA 1
ATOM 700 C C . ALA A 1 84 ? 7.938 -6.972 -16.951 1.00 97.38 84 ALA A C 1
ATOM 702 O O . ALA A 1 84 ? 8.382 -8.091 -16.696 1.00 97.38 84 ALA A O 1
ATOM 703 N N . LYS A 1 85 ? 8.062 -6.417 -18.164 1.00 97.50 85 LYS A N 1
ATOM 704 C CA . LYS A 1 85 ? 8.524 -7.162 -19.351 1.00 97.50 85 LYS A CA 1
ATOM 705 C C . LYS A 1 85 ? 9.721 -6.530 -20.063 1.00 97.50 85 LYS A C 1
ATOM 707 O O . LYS A 1 85 ? 10.469 -7.254 -20.713 1.00 97.50 85 LYS A O 1
ATOM 712 N N . ALA A 1 86 ? 9.925 -5.219 -19.957 1.00 97.44 86 ALA A N 1
ATOM 713 C CA . ALA A 1 86 ? 11.065 -4.549 -20.574 1.00 97.44 86 ALA A CA 1
ATOM 714 C C . ALA A 1 86 ? 12.361 -4.821 -19.792 1.00 97.44 86 ALA A C 1
ATOM 716 O O . ALA A 1 86 ? 12.358 -4.857 -18.560 1.00 97.44 86 ALA A O 1
ATOM 717 N N . ASN A 1 87 ? 13.477 -4.980 -20.504 1.00 96.75 87 ASN A N 1
ATOM 718 C CA . ASN A 1 87 ? 14.810 -5.098 -19.912 1.00 96.75 87 ASN A CA 1
ATOM 719 C C . ASN A 1 87 ? 15.505 -3.730 -19.920 1.00 96.75 87 ASN A C 1
ATOM 721 O O . ASN A 1 87 ? 16.311 -3.439 -20.799 1.00 96.75 87 ASN A O 1
ATOM 725 N N . LEU A 1 88 ? 15.154 -2.868 -18.964 1.00 96.62 88 LEU A N 1
ATOM 726 C CA . LEU A 1 88 ? 15.617 -1.473 -18.945 1.00 96.62 88 LEU A CA 1
ATOM 727 C C . LEU A 1 88 ? 17.033 -1.295 -18.373 1.00 96.62 88 LEU A C 1
ATOM 729 O O . LEU A 1 88 ? 17.648 -0.254 -18.588 1.00 96.62 88 LEU A O 1
ATOM 733 N N . TYR A 1 89 ? 17.542 -2.296 -17.650 1.00 95.94 89 TYR A N 1
ATOM 734 C CA . TYR A 1 89 ? 18.806 -2.214 -16.907 1.00 95.94 89 TYR A CA 1
ATOM 735 C C . TYR A 1 89 ? 19.765 -3.376 -17.196 1.00 95.94 89 TYR A C 1
ATOM 737 O O . TYR A 1 89 ? 20.692 -3.614 -16.431 1.00 95.94 89 TYR A O 1
ATOM 745 N N . GLY A 1 90 ? 19.547 -4.137 -18.271 1.00 94.00 90 GLY A N 1
ATOM 746 C CA . GLY A 1 90 ? 20.429 -5.250 -18.649 1.00 94.00 90 GLY A CA 1
ATOM 747 C C . GLY A 1 90 ? 20.362 -6.467 -17.718 1.00 94.00 90 GLY A C 1
ATOM 748 O O . GLY A 1 90 ? 21.037 -7.455 -17.974 1.00 94.00 90 GLY A O 1
ATOM 749 N N . LEU A 1 91 ? 19.512 -6.418 -16.692 1.00 93.88 91 LEU A N 1
ATOM 750 C CA . LEU A 1 91 ? 19.286 -7.460 -15.688 1.00 93.88 91 LEU A CA 1
ATOM 751 C C . LEU A 1 91 ? 18.195 -8.468 -16.121 1.00 93.88 91 LEU A C 1
ATOM 753 O O . LEU A 1 91 ? 17.891 -9.434 -15.434 1.00 93.88 91 LEU A O 1
ATOM 757 N N . GLY A 1 92 ? 17.566 -8.259 -17.273 1.00 94.50 92 GLY A N 1
ATOM 758 C CA . GLY A 1 92 ? 16.477 -9.099 -17.766 1.00 94.50 92 GLY A CA 1
ATOM 759 C C . GLY A 1 92 ? 15.101 -8.468 -17.571 1.00 94.50 92 GLY A C 1
ATOM 760 O O . GLY A 1 92 ? 14.951 -7.341 -17.093 1.00 94.50 92 GLY A O 1
ATOM 761 N N . ALA A 1 93 ? 14.073 -9.186 -18.022 1.00 95.62 93 ALA A N 1
ATOM 762 C CA . ALA A 1 93 ? 12.714 -8.667 -18.117 1.00 95.62 93 ALA A CA 1
ATOM 763 C C . ALA A 1 93 ? 12.147 -8.265 -16.744 1.00 95.62 93 ALA A C 1
ATOM 765 O O . ALA A 1 93 ? 11.972 -9.094 -15.843 1.00 95.62 93 ALA A O 1
ATOM 766 N N . GLY A 1 94 ? 11.855 -6.971 -16.612 1.00 96.25 94 GLY A N 1
ATOM 767 C CA . GLY A 1 94 ? 11.268 -6.364 -15.426 1.00 96.25 94 GLY A CA 1
ATOM 768 C C . GLY A 1 94 ? 12.132 -6.414 -14.173 1.00 96.25 94 GLY A C 1
ATOM 769 O O . GLY A 1 94 ? 11.593 -6.291 -13.073 1.00 96.25 94 GLY A O 1
ATOM 770 N N . VAL A 1 95 ? 13.445 -6.610 -14.319 1.00 97.00 95 VAL A N 1
ATOM 771 C CA . VAL A 1 95 ? 14.397 -6.563 -13.207 1.00 97.00 95 VAL A CA 1
ATOM 772 C C . VAL A 1 95 ? 15.059 -5.191 -13.155 1.00 97.00 95 VAL A C 1
ATOM 774 O O . VAL A 1 95 ? 15.539 -4.667 -14.161 1.00 97.00 95 VAL A O 1
ATOM 777 N N . PHE A 1 96 ? 15.070 -4.606 -11.961 1.00 96.00 96 PHE A N 1
ATOM 778 C CA . PHE A 1 96 ? 15.566 -3.265 -11.694 1.00 96.00 96 PHE A CA 1
ATOM 779 C C . PHE A 1 96 ? 16.602 -3.300 -10.564 1.00 96.00 96 PHE A C 1
ATOM 781 O O . PHE A 1 96 ? 16.377 -3.992 -9.565 1.00 96.00 96 PHE A O 1
ATOM 788 N N . PRO A 1 97 ? 17.683 -2.505 -10.655 1.00 94.75 97 PRO A N 1
ATOM 789 C CA . PRO A 1 97 ? 18.510 -2.181 -9.496 1.00 94.75 97 PRO A CA 1
ATOM 790 C C . PRO A 1 97 ? 17.653 -1.591 -8.373 1.00 94.75 97 PRO A C 1
ATOM 792 O O . PRO A 1 97 ? 16.689 -0.872 -8.660 1.00 94.75 97 PRO A O 1
ATOM 795 N N . LYS A 1 98 ? 18.000 -1.869 -7.110 1.00 91.25 98 LYS A N 1
ATOM 796 C CA . LYS A 1 98 ? 17.196 -1.471 -5.936 1.00 91.25 98 LYS A CA 1
ATOM 797 C C . LYS A 1 98 ? 16.839 0.023 -5.931 1.00 91.25 98 LYS A C 1
ATOM 799 O O . LYS A 1 98 ? 15.691 0.378 -5.684 1.00 91.25 98 LYS A O 1
ATOM 804 N N . ASP A 1 99 ? 17.780 0.883 -6.316 1.00 89.62 99 ASP A N 1
ATOM 805 C CA . ASP A 1 99 ? 17.644 2.347 -6.351 1.00 89.62 99 ASP A CA 1
ATOM 806 C C . ASP A 1 99 ? 16.930 2.888 -7.608 1.00 89.62 99 ASP A C 1
ATOM 808 O O . ASP A 1 99 ? 16.667 4.088 -7.726 1.00 89.62 99 ASP A O 1
ATOM 812 N N . LYS A 1 100 ? 16.614 2.027 -8.584 1.00 92.69 100 LYS A N 1
ATOM 813 C CA . LYS A 1 100 ? 16.022 2.421 -9.874 1.00 92.69 100 LYS A CA 1
ATOM 814 C C . LYS A 1 100 ? 14.590 1.944 -10.079 1.00 92.69 100 LYS A C 1
ATOM 816 O O . LYS A 1 100 ? 13.976 2.311 -11.092 1.00 92.69 100 LYS A O 1
ATOM 821 N N . VAL A 1 101 ? 14.039 1.172 -9.149 1.00 93.12 101 VAL A N 1
ATOM 822 C CA . VAL A 1 101 ? 12.703 0.579 -9.283 1.00 93.12 101 VAL A CA 1
ATOM 823 C C . VAL A 1 101 ? 11.637 1.673 -9.299 1.00 93.12 101 VAL A C 1
ATOM 825 O O . VAL A 1 101 ? 11.680 2.568 -8.453 1.00 93.12 101 VAL A O 1
ATOM 828 N N . PRO A 1 102 ? 10.676 1.652 -10.239 1.00 92.88 102 PRO A N 1
ATOM 829 C CA . PRO A 1 102 ? 9.598 2.630 -10.262 1.00 92.88 102 PRO A CA 1
ATOM 830 C C . PRO A 1 102 ? 8.789 2.618 -8.965 1.00 92.88 102 PRO A C 1
ATOM 832 O O . PRO A 1 102 ? 8.606 1.579 -8.329 1.00 92.88 102 PRO A O 1
ATOM 835 N N . ARG A 1 103 ? 8.254 3.778 -8.583 1.00 89.75 103 ARG A N 1
ATOM 836 C CA . ARG A 1 103 ? 7.368 3.868 -7.426 1.00 89.75 103 ARG A CA 1
ATOM 837 C C . ARG A 1 103 ? 6.103 3.039 -7.650 1.00 89.75 103 ARG A C 1
ATOM 839 O O . ARG A 1 103 ? 5.378 3.238 -8.624 1.00 89.75 103 ARG A O 1
ATOM 846 N N . LEU A 1 104 ? 5.787 2.183 -6.687 1.00 88.19 104 LEU A N 1
ATOM 847 C CA . LEU A 1 104 ? 4.464 1.593 -6.563 1.00 88.19 104 LEU A CA 1
ATOM 848 C C . LEU A 1 104 ? 3.591 2.441 -5.598 1.00 88.19 104 LEU A C 1
ATOM 850 O O . LEU A 1 104 ? 4.100 3.193 -4.763 1.00 88.19 104 LEU A O 1
ATOM 854 N N . PRO A 1 105 ? 2.253 2.365 -5.692 1.00 89.56 105 PRO A N 1
ATOM 855 C CA . PRO A 1 105 ? 1.510 1.905 -6.865 1.00 89.56 105 PRO A CA 1
ATOM 856 C C . PRO A 1 105 ? 1.777 2.807 -8.088 1.00 89.56 105 PRO A C 1
ATOM 858 O O . PRO A 1 105 ? 1.771 4.030 -7.961 1.00 89.56 105 PRO A O 1
ATOM 861 N N . ALA A 1 106 ? 1.969 2.216 -9.276 1.00 90.75 106 ALA A N 1
ATOM 862 C CA . ALA A 1 106 ? 2.261 2.973 -10.507 1.00 90.75 106 ALA A CA 1
ATOM 863 C C . ALA A 1 106 ? 1.049 3.758 -11.043 1.00 90.75 106 ALA A C 1
ATOM 865 O O . ALA A 1 106 ? 1.189 4.757 -11.745 1.00 90.75 106 ALA A O 1
ATOM 866 N N . HIS A 1 107 ? -0.158 3.304 -10.718 1.00 89.31 107 HIS A N 1
ATOM 867 C CA . HIS A 1 107 ? -1.420 3.909 -11.131 1.00 89.31 107 HIS A CA 1
ATOM 868 C C . HIS A 1 107 ? -2.504 3.647 -10.071 1.00 89.31 107 HIS A C 1
ATOM 870 O O . HIS A 1 107 ? -2.317 2.804 -9.185 1.00 89.31 107 HIS A O 1
ATOM 876 N N . PRO A 1 108 ? -3.654 4.348 -10.119 1.00 84.12 108 PRO A N 1
ATOM 877 C CA . PRO A 1 108 ? -4.765 4.070 -9.215 1.00 84.12 108 PRO A CA 1
ATOM 878 C C . PRO A 1 108 ? -5.180 2.597 -9.267 1.00 84.12 108 PRO A C 1
ATOM 880 O O . PRO A 1 108 ? -5.213 1.992 -10.339 1.00 84.12 108 PRO A O 1
ATOM 883 N N . HIS A 1 109 ? -5.494 2.031 -8.099 1.00 82.06 109 HIS A N 1
ATOM 884 C CA . HIS A 1 109 ? -5.857 0.618 -7.928 1.00 82.06 109 HIS A CA 1
ATOM 885 C C . HIS A 1 109 ? -4.791 -0.395 -8.397 1.00 82.06 109 HIS A C 1
ATOM 887 O O . HIS A 1 109 ? -5.115 -1.566 -8.585 1.00 82.06 109 HIS A O 1
ATOM 893 N N . CYS A 1 110 ? -3.530 0.021 -8.568 1.00 88.06 110 CYS A N 1
ATOM 894 C CA . CYS A 1 110 ? -2.439 -0.900 -8.876 1.00 88.06 110 CYS A CA 1
ATOM 895 C C . CYS A 1 110 ? -2.214 -1.870 -7.708 1.00 88.06 110 CYS A C 1
ATOM 897 O O . CYS A 1 110 ? -2.000 -1.446 -6.573 1.00 88.06 110 CYS A O 1
ATOM 899 N N . MET A 1 111 ? -2.249 -3.166 -8.016 1.00 87.56 111 MET A N 1
ATOM 900 C CA . MET A 1 111 ? -1.972 -4.259 -7.076 1.00 87.56 111 MET A CA 1
ATOM 901 C C . MET A 1 111 ? -0.693 -5.025 -7.451 1.00 87.56 111 MET A C 1
ATOM 903 O O . MET A 1 111 ? -0.447 -6.105 -6.916 1.00 87.56 111 MET A O 1
ATOM 907 N N . CYS A 1 112 ? 0.086 -4.513 -8.411 1.00 93.31 112 CYS A N 1
ATOM 908 C CA . CYS A 1 112 ? 1.394 -5.059 -8.767 1.00 93.31 112 CYS A CA 1
ATOM 909 C C . CYS A 1 112 ? 2.345 -4.970 -7.572 1.00 93.31 112 CYS A C 1
ATOM 911 O O . CYS A 1 112 ? 2.170 -4.141 -6.677 1.00 93.31 112 CYS A O 1
ATOM 913 N N . PHE A 1 113 ? 3.340 -5.843 -7.552 1.00 92.94 113 PHE A N 1
ATOM 914 C CA . PHE A 1 113 ? 4.204 -6.022 -6.395 1.00 92.94 113 PHE A CA 1
ATOM 915 C C . PHE A 1 113 ? 5.640 -6.304 -6.823 1.00 92.94 113 PHE A C 1
ATOM 917 O O . PHE A 1 113 ? 5.911 -6.645 -7.977 1.00 92.94 113 PHE A O 1
ATOM 924 N N . LEU A 1 114 ? 6.559 -6.155 -5.873 1.00 95.06 114 LEU A N 1
ATOM 925 C CA . LEU A 1 114 ? 7.966 -6.481 -6.060 1.00 95.06 114 LEU A CA 1
ATOM 926 C C . LEU A 1 114 ? 8.254 -7.884 -5.534 1.00 95.06 114 LEU A C 1
ATOM 928 O O . LEU A 1 114 ? 7.679 -8.325 -4.534 1.00 95.06 114 LEU A O 1
ATOM 932 N N . LYS A 1 115 ? 9.163 -8.574 -6.216 1.00 95.31 115 LYS A N 1
ATOM 933 C CA . LYS A 1 115 ? 9.777 -9.826 -5.777 1.00 95.31 115 LYS A CA 1
ATOM 934 C C . LYS A 1 115 ? 11.282 -9.580 -5.597 1.00 95.31 115 LYS A C 1
ATOM 936 O O . LYS A 1 115 ? 11.865 -8.941 -6.476 1.00 95.31 115 LYS A O 1
ATOM 941 N N . PRO A 1 116 ? 11.920 -10.059 -4.511 1.00 95.50 116 PRO A N 1
ATOM 942 C CA . PRO A 1 116 ? 13.367 -9.950 -4.388 1.00 95.50 116 PRO A CA 1
ATOM 943 C C . PRO A 1 116 ? 14.031 -10.854 -5.428 1.00 95.50 116 PRO A C 1
ATOM 945 O O . PRO A 1 116 ? 13.536 -11.952 -5.713 1.00 95.50 116 PRO A O 1
ATOM 948 N N . VAL A 1 117 ? 15.146 -10.401 -5.985 1.00 94.44 117 VAL A N 1
ATOM 949 C CA . VAL A 1 117 ? 16.022 -11.236 -6.799 1.00 94.44 117 VAL A CA 1
ATOM 950 C C . VAL A 1 117 ? 17.260 -11.525 -5.971 1.00 94.44 117 VAL A C 1
ATOM 952 O O . VAL A 1 117 ? 17.987 -10.608 -5.593 1.00 94.44 117 VAL A O 1
ATOM 955 N N . ILE A 1 118 ? 17.427 -12.798 -5.623 1.00 92.12 118 ILE A N 1
ATOM 956 C CA . ILE A 1 118 ? 18.510 -13.259 -4.760 1.00 92.12 118 ILE A CA 1
ATOM 957 C C . ILE A 1 118 ? 19.734 -13.566 -5.618 1.00 92.12 118 ILE A C 1
ATOM 959 O O . ILE A 1 118 ? 19.593 -13.986 -6.770 1.00 92.12 118 ILE A O 1
ATOM 963 N N . ARG A 1 119 ? 20.922 -13.370 -5.051 1.00 87.56 119 ARG A N 1
ATOM 964 C CA . ARG A 1 119 ? 22.206 -13.727 -5.651 1.00 87.56 119 ARG A CA 1
ATOM 965 C C . ARG A 1 119 ? 22.160 -15.132 -6.256 1.00 87.56 119 ARG A C 1
ATOM 967 O O . ARG A 1 119 ? 21.648 -16.066 -5.635 1.00 87.56 119 ARG A O 1
ATOM 974 N N . GLY A 1 120 ? 22.659 -15.268 -7.481 1.00 85.50 120 GLY A N 1
ATOM 975 C CA . GLY A 1 120 ? 22.630 -16.529 -8.232 1.00 85.50 120 GLY A CA 1
ATOM 976 C C . GLY A 1 120 ? 21.294 -16.878 -8.909 1.00 85.50 120 GLY A C 1
ATOM 977 O O . GLY A 1 120 ? 21.208 -17.907 -9.571 1.00 85.50 120 GLY A O 1
ATOM 978 N N . MET A 1 121 ? 20.253 -16.039 -8.807 1.00 85.50 121 MET A N 1
ATOM 979 C CA . MET A 1 121 ? 19.031 -16.175 -9.626 1.00 85.50 121 MET A CA 1
ATOM 980 C C . MET A 1 121 ? 19.172 -15.564 -11.033 1.00 85.50 121 MET A C 1
ATOM 982 O O . MET A 1 121 ? 18.193 -15.522 -11.781 1.00 85.50 121 MET A O 1
ATOM 986 N N . MET A 1 122 ? 20.350 -15.036 -11.374 1.00 81.62 122 MET A N 1
ATOM 987 C CA . MET A 1 122 ? 20.618 -14.282 -12.596 1.00 81.62 122 MET A CA 1
ATOM 988 C C . MET A 1 122 ? 22.015 -14.589 -13.133 1.00 81.62 122 MET A C 1
ATOM 990 O O . MET A 1 122 ? 22.944 -14.762 -12.351 1.00 81.62 122 MET A O 1
ATOM 994 N N . ASP A 1 123 ? 22.164 -14.570 -14.457 1.00 77.94 123 ASP A N 1
ATOM 995 C CA . ASP A 1 123 ? 23.452 -14.828 -15.118 1.00 77.94 123 ASP A CA 1
ATOM 996 C C . ASP A 1 123 ? 24.410 -13.626 -15.041 1.00 77.94 123 ASP A C 1
ATOM 998 O O . ASP A 1 123 ? 25.627 -13.791 -15.017 1.00 77.94 123 ASP A O 1
ATOM 1002 N N . ASN A 1 124 ? 23.865 -12.405 -15.004 1.00 80.62 124 ASN A N 1
ATOM 1003 C CA . ASN A 1 124 ? 24.622 -11.164 -14.861 1.00 80.62 124 ASN A CA 1
ATOM 1004 C C . ASN A 1 124 ? 23.961 -10.265 -13.811 1.00 80.62 124 ASN A C 1
ATOM 1006 O O . ASN A 1 124 ? 22.822 -9.827 -13.981 1.00 80.62 124 ASN A O 1
ATOM 1010 N N . GLU A 1 125 ? 24.700 -9.970 -12.745 1.00 83.06 125 GLU A N 1
ATOM 1011 C CA . GLU A 1 125 ? 24.256 -9.098 -11.651 1.00 83.06 125 GLU A CA 1
ATOM 1012 C C . GLU A 1 125 ? 24.670 -7.632 -11.866 1.00 83.06 125 GLU A C 1
ATOM 1014 O O . GLU A 1 125 ? 24.231 -6.758 -11.124 1.00 83.06 125 GLU A O 1
ATOM 1019 N N . THR A 1 126 ? 25.479 -7.340 -12.896 1.00 88.12 126 THR A N 1
ATOM 1020 C CA . THR A 1 126 ? 25.958 -5.983 -13.194 1.00 88.12 126 THR A CA 1
ATOM 1021 C C . THR A 1 126 ? 24.921 -5.219 -14.018 1.00 88.12 126 THR A C 1
ATOM 1023 O O . THR A 1 126 ? 24.700 -5.558 -15.189 1.00 88.12 126 THR A O 1
ATOM 1026 N N . PRO A 1 127 ? 24.299 -4.158 -13.470 1.00 91.06 127 PRO A N 1
ATOM 1027 C CA . PRO A 1 127 ? 23.317 -3.383 -14.209 1.00 91.06 127 PRO A CA 1
ATOM 1028 C C . PRO A 1 127 ? 23.965 -2.609 -15.355 1.00 91.06 127 PRO A C 1
ATOM 1030 O O . PRO A 1 127 ? 24.977 -1.938 -15.176 1.00 91.06 127 PRO A O 1
ATOM 1033 N N . THR A 1 128 ? 23.340 -2.652 -16.526 1.00 93.69 128 THR A N 1
ATOM 1034 C CA . THR A 1 128 ? 23.682 -1.810 -17.678 1.00 93.69 128 THR A CA 1
ATOM 1035 C C . THR A 1 128 ? 22.466 -0.978 -18.040 1.00 93.69 128 THR A C 1
ATOM 1037 O O . THR A 1 128 ? 21.468 -1.510 -18.527 1.00 93.69 128 THR A O 1
ATOM 1040 N N . GLU A 1 129 ? 22.520 0.326 -17.780 1.00 94.38 129 GLU A N 1
ATOM 1041 C CA . GLU A 1 129 ? 21.403 1.214 -18.089 1.00 94.38 129 GLU A CA 1
ATOM 1042 C C . GLU A 1 129 ? 21.160 1.265 -19.603 1.00 94.38 129 GLU A C 1
ATOM 1044 O O . GLU A 1 129 ? 22.043 1.626 -20.374 1.00 94.38 129 GLU A O 1
ATOM 1049 N N . ARG A 1 130 ? 19.954 0.868 -20.017 1.00 95.69 130 ARG A N 1
ATOM 1050 C CA . ARG A 1 130 ? 19.521 0.785 -21.419 1.00 95.69 130 ARG A CA 1
ATOM 1051 C C . ARG A 1 130 ? 18.049 1.160 -21.546 1.00 95.69 130 ARG A C 1
ATOM 1053 O O . ARG A 1 130 ? 17.242 0.457 -22.151 1.00 95.69 130 ARG A O 1
ATOM 1060 N N . ILE A 1 131 ? 17.660 2.230 -20.853 1.00 95.12 131 ILE A N 1
ATOM 1061 C CA . ILE A 1 131 ? 16.253 2.616 -20.683 1.00 95.12 131 ILE A CA 1
ATOM 1062 C C . ILE A 1 131 ? 15.614 2.898 -22.044 1.00 95.12 131 ILE A C 1
ATOM 1064 O O . ILE A 1 131 ? 14.505 2.433 -22.314 1.00 95.12 131 ILE A O 1
ATOM 1068 N N . GLU A 1 132 ? 16.303 3.643 -22.908 1.00 96.62 132 GLU A N 1
ATOM 1069 C CA . GLU A 1 132 ? 15.784 3.981 -24.229 1.00 96.62 132 GLU A CA 1
ATOM 1070 C C . GLU A 1 132 ? 15.714 2.739 -25.124 1.00 96.62 132 GLU A C 1
ATOM 1072 O O . GLU A 1 132 ? 14.637 2.425 -25.636 1.00 96.62 132 GLU A O 1
ATOM 1077 N N . GLU A 1 133 ? 16.813 1.991 -25.254 1.00 97.75 133 GLU A N 1
ATOM 1078 C CA . GLU A 1 133 ? 16.891 0.802 -26.106 1.00 97.75 133 GLU A CA 1
ATOM 1079 C C . GLU A 1 133 ? 15.932 -0.293 -25.634 1.00 97.75 133 GLU A C 1
ATOM 1081 O O . GLU A 1 133 ? 15.092 -0.758 -26.403 1.00 97.75 133 GLU A O 1
ATOM 1086 N N . GLY A 1 134 ? 15.983 -0.655 -24.351 1.00 97.25 134 GLY A N 1
ATOM 1087 C CA . GLY A 1 134 ? 15.157 -1.711 -23.766 1.00 97.25 134 GLY A CA 1
ATOM 1088 C C . GLY A 1 134 ? 13.661 -1.393 -23.808 1.00 97.25 134 GLY A C 1
ATOM 1089 O O . GLY A 1 134 ? 12.832 -2.285 -24.005 1.00 97.25 134 GLY A O 1
ATOM 1090 N N . GLY A 1 135 ? 13.285 -0.117 -23.677 1.00 97.19 135 GLY A N 1
ATOM 1091 C CA . GLY A 1 135 ? 11.894 0.295 -23.851 1.00 97.19 135 GLY A CA 1
ATOM 1092 C C . GLY A 1 135 ? 11.446 0.273 -25.313 1.00 97.19 135 GLY A C 1
ATOM 1093 O O . GLY A 1 135 ? 10.320 -0.140 -25.595 1.00 97.19 135 GLY A O 1
ATOM 1094 N N . ARG A 1 136 ? 12.317 0.638 -26.264 1.00 97.81 136 ARG A N 1
ATOM 1095 C CA . ARG A 1 136 ? 12.029 0.505 -27.704 1.00 97.81 136 ARG A CA 1
ATOM 1096 C C . ARG A 1 136 ? 11.899 -0.950 -28.136 1.00 97.81 136 ARG A C 1
ATOM 1098 O O . ARG A 1 136 ? 10.958 -1.268 -28.858 1.00 97.81 136 ARG A O 1
ATOM 1105 N N . GLU A 1 137 ? 12.782 -1.822 -27.661 1.00 98.19 137 GLU A N 1
ATOM 1106 C CA . GLU A 1 137 ? 12.708 -3.271 -27.881 1.00 98.19 137 GLU A CA 1
ATOM 1107 C C . GLU A 1 137 ? 11.372 -3.830 -27.388 1.00 98.19 137 GLU A C 1
ATOM 1109 O O . GLU A 1 137 ? 10.665 -4.525 -28.122 1.00 98.19 137 GLU A O 1
ATOM 1114 N N . TYR A 1 138 ? 10.962 -3.442 -26.178 1.00 98.06 138 TYR A N 1
ATOM 1115 C CA . TYR A 1 138 ? 9.658 -3.818 -25.649 1.00 98.06 138 TYR A CA 1
ATOM 1116 C C . TYR A 1 138 ? 8.505 -3.310 -26.526 1.00 98.06 138 TYR A C 1
ATOM 1118 O O . TYR A 1 138 ? 7.611 -4.079 -26.882 1.00 98.06 138 TYR A O 1
ATOM 1126 N N . LEU A 1 139 ? 8.518 -2.033 -26.920 1.00 97.69 139 LEU A N 1
ATOM 1127 C CA . LEU A 1 139 ? 7.471 -1.455 -27.770 1.00 97.69 139 LEU A CA 1
ATOM 1128 C C . LEU A 1 139 ? 7.389 -2.135 -29.145 1.00 97.69 139 LEU A C 1
ATOM 1130 O O . LEU A 1 139 ? 6.286 -2.312 -29.670 1.00 97.69 139 LEU A O 1
ATOM 1134 N N . ALA A 1 140 ? 8.525 -2.538 -29.715 1.00 97.19 140 ALA A N 1
ATOM 1135 C CA . ALA A 1 140 ? 8.579 -3.291 -30.963 1.00 97.19 140 ALA A CA 1
ATOM 1136 C C . ALA A 1 140 ? 7.973 -4.698 -30.819 1.00 97.19 140 ALA A C 1
ATOM 1138 O O . ALA A 1 140 ? 7.340 -5.182 -31.755 1.00 97.19 140 ALA A O 1
ATOM 1139 N N . SER A 1 141 ? 8.098 -5.321 -29.640 1.00 97.31 141 SER A N 1
ATOM 1140 C CA . SER A 1 141 ? 7.567 -6.666 -29.370 1.00 97.31 141 SER A CA 1
ATOM 1141 C C . SER A 1 141 ? 6.041 -6.738 -29.208 1.00 97.31 141 SER A C 1
ATOM 1143 O O . SER A 1 141 ? 5.458 -7.816 -29.313 1.00 97.31 141 SER A O 1
ATOM 1145 N N . VAL A 1 142 ? 5.371 -5.610 -28.943 1.00 97.06 142 VAL A N 1
ATOM 1146 C CA . VAL A 1 142 ? 3.924 -5.572 -28.665 1.00 97.06 142 VAL A CA 1
ATOM 1147 C C . VAL A 1 142 ? 3.115 -5.027 -29.841 1.00 97.06 142 VAL A C 1
ATOM 1149 O O . VAL A 1 142 ? 3.626 -4.330 -30.716 1.00 97.06 142 VAL A O 1
ATOM 1152 N N . SER A 1 143 ? 1.813 -5.324 -29.864 1.00 97.81 143 SER A N 1
ATOM 1153 C CA . SER A 1 143 ? 0.913 -4.863 -30.926 1.00 97.81 143 SER A CA 1
ATOM 1154 C C . SER A 1 143 ? 0.802 -3.333 -30.977 1.00 97.81 143 SER A C 1
ATOM 1156 O O . SER A 1 143 ? 0.997 -2.636 -29.976 1.00 97.81 143 SER A O 1
ATOM 1158 N N . LEU A 1 144 ? 0.407 -2.795 -32.137 1.00 97.56 144 LEU A N 1
ATOM 1159 C CA . LEU A 1 144 ? 0.128 -1.362 -32.291 1.00 97.56 144 LEU A CA 1
ATOM 1160 C C . LEU A 1 144 ? -0.894 -0.866 -31.258 1.00 97.56 144 LEU A C 1
ATOM 1162 O O . LEU A 1 144 ? -0.709 0.197 -30.670 1.00 97.56 144 LEU A O 1
ATOM 1166 N N . HIS A 1 145 ? -1.937 -1.657 -30.995 1.00 97.12 145 HIS A N 1
ATOM 1167 C CA . HIS A 1 145 ? -2.952 -1.330 -29.998 1.00 97.12 145 HIS A CA 1
ATOM 1168 C C . HIS A 1 145 ? -2.340 -1.143 -28.599 1.00 97.12 145 HIS A C 1
ATOM 1170 O O . HIS A 1 145 ? -2.606 -0.149 -27.924 1.00 97.12 145 HIS A O 1
ATOM 1176 N N . HIS A 1 146 ? -1.453 -2.050 -28.187 1.00 97.25 146 HIS A N 1
ATOM 1177 C CA . HIS A 1 146 ? -0.743 -1.966 -26.911 1.00 97.25 146 HIS A CA 1
ATOM 1178 C C . HIS A 1 146 ? 0.228 -0.781 -26.849 1.00 97.25 146 HIS A C 1
ATOM 1180 O O . HIS A 1 146 ? 0.246 -0.060 -25.847 1.00 97.25 146 HIS A O 1
ATOM 1186 N N . ARG A 1 147 ? 0.973 -0.503 -27.929 1.00 97.56 147 ARG A N 1
ATOM 1187 C CA . ARG A 1 147 ? 1.801 0.714 -28.015 1.00 97.56 147 ARG A CA 1
ATOM 1188 C C . ARG A 1 147 ? 0.966 1.979 -27.834 1.00 97.56 147 ARG A C 1
ATOM 1190 O O . ARG A 1 147 ? 1.334 2.853 -27.055 1.00 97.56 147 ARG A O 1
ATOM 1197 N N . GLN A 1 148 ? -0.182 2.066 -28.503 1.00 97.25 148 GLN A N 1
ATOM 1198 C CA . GLN A 1 148 ? -1.084 3.215 -28.405 1.00 97.25 148 GLN A CA 1
ATOM 1199 C C . GLN A 1 148 ? -1.742 3.339 -27.026 1.00 97.25 148 GLN A C 1
ATOM 1201 O O . GLN A 1 148 ? -2.019 4.456 -26.590 1.00 97.25 148 GLN A O 1
ATOM 1206 N N . MET A 1 149 ? -1.971 2.238 -26.304 1.00 95.75 149 MET A N 1
ATOM 1207 C CA . MET A 1 149 ? -2.425 2.314 -24.912 1.00 95.75 149 MET A CA 1
ATOM 1208 C C . MET A 1 149 ? -1.365 2.940 -23.993 1.00 95.75 149 MET A C 1
ATOM 1210 O O . MET A 1 149 ? -1.719 3.786 -23.168 1.00 95.75 149 MET A O 1
ATOM 1214 N N . LEU A 1 150 ? -0.086 2.599 -24.190 1.00 96.25 150 LEU A N 1
ATOM 1215 C CA . LEU A 1 150 ? 1.044 3.151 -23.430 1.00 96.25 150 LEU A CA 1
ATOM 1216 C C . LEU A 1 150 ? 1.371 4.603 -23.793 1.00 96.25 150 LEU A C 1
ATOM 1218 O O . LEU A 1 150 ? 1.564 5.429 -22.907 1.00 96.25 150 LEU A O 1
ATOM 1222 N N . LEU A 1 151 ? 1.438 4.924 -25.084 1.00 96.50 151 LEU A N 1
ATOM 1223 C CA . LEU A 1 151 ? 1.963 6.203 -25.585 1.00 96.50 151 LEU A CA 1
ATOM 1224 C C . LEU A 1 151 ? 0.855 7.195 -25.986 1.00 96.50 151 LEU A C 1
ATOM 1226 O O . LEU A 1 151 ? 1.092 8.388 -26.158 1.00 96.50 151 LEU A O 1
ATOM 1230 N N . GLY A 1 152 ? -0.378 6.720 -26.165 1.00 95.94 152 GLY A N 1
ATOM 1231 C CA . GLY A 1 152 ? -1.402 7.437 -26.924 1.00 95.94 152 GLY A CA 1
ATOM 1232 C C . GLY A 1 152 ? -1.150 7.382 -28.434 1.00 95.94 152 GLY A C 1
ATOM 1233 O O . GLY A 1 152 ? -0.056 7.072 -28.895 1.00 95.94 152 GLY A O 1
ATOM 1234 N N . ILE A 1 153 ? -2.171 7.714 -29.229 1.00 96.38 153 ILE A N 1
ATOM 1235 C CA . ILE A 1 153 ? -2.084 7.667 -30.701 1.00 96.38 153 ILE A CA 1
ATOM 1236 C C . ILE A 1 153 ? -1.004 8.622 -31.233 1.00 96.38 153 ILE A C 1
ATOM 1238 O O . ILE A 1 153 ? -0.262 8.266 -32.140 1.00 96.38 153 ILE A O 1
ATOM 1242 N N . HIS A 1 154 ? -0.916 9.831 -30.673 1.00 96.38 154 HIS A N 1
ATOM 1243 C CA . HIS A 1 154 ? 0.067 10.829 -31.105 1.00 96.38 154 HIS A CA 1
ATOM 1244 C C . HIS A 1 154 ? 1.461 10.494 -30.567 1.00 96.38 154 HIS A C 1
ATOM 1246 O O . HIS A 1 154 ? 2.424 10.527 -31.322 1.00 96.38 154 HIS A O 1
ATOM 1252 N N . GLY A 1 155 ? 1.559 10.058 -29.306 1.00 96.38 155 GLY A N 1
ATOM 1253 C CA . GLY A 1 155 ? 2.834 9.631 -28.737 1.00 96.38 155 GLY A CA 1
ATOM 1254 C C . GLY A 1 155 ? 3.435 8.423 -29.456 1.00 96.38 155 GLY A C 1
ATOM 1255 O O . GLY A 1 155 ? 4.643 8.379 -29.635 1.00 96.38 155 GLY A O 1
ATOM 1256 N N . GLU A 1 156 ? 2.623 7.476 -29.939 1.00 97.56 156 GLU A N 1
ATOM 1257 C CA . GLU A 1 156 ? 3.122 6.355 -30.751 1.00 97.56 156 GLU A CA 1
ATOM 1258 C C . GLU A 1 156 ? 3.764 6.835 -32.059 1.00 97.56 156 GLU A C 1
ATOM 1260 O O . GLU A 1 156 ? 4.852 6.375 -32.409 1.00 97.56 156 GLU A O 1
ATOM 1265 N N . LYS A 1 157 ? 3.143 7.812 -32.733 1.00 96.81 157 LYS A N 1
ATOM 1266 C CA . LYS A 1 157 ? 3.701 8.427 -33.945 1.00 96.81 157 LYS A CA 1
ATOM 1267 C C . LYS A 1 157 ? 5.001 9.174 -33.653 1.00 96.81 157 LYS A C 1
ATOM 1269 O O . LYS A 1 157 ? 5.969 8.984 -34.383 1.00 96.81 157 LYS A O 1
ATOM 1274 N N . ASP A 1 158 ? 5.036 9.966 -32.584 1.00 97.38 158 ASP A N 1
ATOM 1275 C CA . ASP A 1 158 ? 6.223 10.730 -32.182 1.00 97.38 158 ASP A CA 1
ATOM 1276 C C . ASP A 1 158 ? 7.404 9.802 -31.870 1.00 97.38 158 ASP A C 1
ATOM 1278 O O . ASP A 1 158 ? 8.523 10.034 -32.325 1.00 97.38 158 ASP A O 1
ATOM 1282 N N . VAL A 1 159 ? 7.153 8.713 -31.133 1.00 97.19 159 VAL A N 1
ATOM 1283 C CA . VAL A 1 159 ? 8.195 7.742 -30.769 1.00 97.19 159 VAL A CA 1
ATOM 1284 C C . VAL A 1 159 ? 8.740 7.014 -31.991 1.00 97.19 159 VAL A C 1
ATOM 1286 O O . VAL A 1 159 ? 9.950 6.786 -32.090 1.00 97.19 159 VAL A O 1
ATOM 1289 N N . ARG A 1 160 ? 7.869 6.696 -32.956 1.00 95.12 160 ARG A N 1
ATOM 1290 C CA . ARG A 1 160 ? 8.275 6.155 -34.258 1.00 95.12 160 ARG A CA 1
ATOM 1291 C C . ARG A 1 160 ? 9.075 7.169 -35.081 1.00 95.12 160 ARG A C 1
ATOM 1293 O O . ARG A 1 160 ? 9.970 6.767 -35.813 1.00 95.12 160 ARG A O 1
ATOM 1300 N N . GLY A 1 161 ? 8.784 8.460 -34.930 1.00 94.94 161 GLY A N 1
ATOM 1301 C CA . GLY A 1 161 ? 9.543 9.570 -35.511 1.00 94.94 161 GLY A CA 1
ATOM 1302 C C . GLY A 1 161 ? 10.873 9.880 -34.811 1.00 94.94 161 GLY A C 1
ATOM 1303 O O . GLY A 1 161 ? 11.529 10.843 -35.189 1.00 94.94 161 GLY A O 1
ATOM 1304 N N . GLY A 1 162 ? 11.275 9.093 -33.805 1.00 94.25 162 GLY A N 1
ATOM 1305 C CA . GLY A 1 162 ? 12.567 9.221 -33.122 1.00 94.25 162 GLY A CA 1
ATOM 1306 C C . GLY A 1 162 ? 12.513 9.903 -31.754 1.00 94.25 162 GLY A C 1
ATOM 1307 O O . GLY A 1 162 ? 13.522 9.930 -31.055 1.00 94.25 162 GLY A O 1
ATOM 1308 N N . VAL A 1 163 ? 11.352 10.397 -31.310 1.00 97.00 163 VAL A N 1
ATOM 1309 C CA . VAL A 1 163 ? 11.211 10.939 -29.947 1.00 97.00 163 VAL A CA 1
ATOM 1310 C C . VAL A 1 163 ? 11.375 9.814 -28.923 1.00 97.00 163 VAL A C 1
ATOM 1312 O O . VAL A 1 163 ? 10.913 8.695 -29.149 1.00 97.00 163 VAL A O 1
ATOM 1315 N N . SER A 1 164 ? 12.023 10.088 -27.789 1.00 97.00 164 SER A N 1
ATOM 1316 C CA . SER A 1 164 ? 12.174 9.092 -26.722 1.00 97.00 164 SER A CA 1
ATOM 1317 C C . SER A 1 164 ? 10.818 8.594 -26.225 1.00 97.00 164 SER A C 1
ATOM 1319 O O . SER A 1 164 ? 9.892 9.378 -25.986 1.00 97.00 164 SER A O 1
ATOM 1321 N N . TRP A 1 165 ? 10.705 7.281 -26.018 1.00 97.00 165 TRP A N 1
ATOM 1322 C CA . TRP A 1 165 ? 9.483 6.696 -25.469 1.00 97.00 165 TRP A CA 1
ATOM 1323 C C . TRP A 1 165 ? 9.204 7.179 -24.045 1.00 97.00 165 TRP A C 1
ATOM 1325 O O . TRP A 1 165 ? 8.041 7.353 -23.676 1.00 97.00 165 TRP A O 1
ATOM 1335 N N . THR A 1 166 ? 10.251 7.467 -23.270 1.00 96.00 166 THR A N 1
ATOM 1336 C CA . THR A 1 166 ? 10.135 7.956 -21.890 1.00 96.00 166 THR A CA 1
ATOM 1337 C C . THR A 1 166 ? 9.425 9.308 -21.810 1.00 96.00 166 THR A C 1
ATOM 1339 O O . THR A 1 166 ? 8.698 9.566 -20.854 1.00 96.00 166 THR A O 1
ATOM 1342 N N . ALA A 1 167 ? 9.554 10.142 -22.848 1.00 95.50 167 ALA A N 1
ATOM 1343 C CA . ALA A 1 167 ? 8.895 11.442 -22.940 1.00 95.50 167 ALA A CA 1
ATOM 1344 C C . ALA A 1 167 ? 7.397 11.344 -23.283 1.00 95.50 167 ALA A C 1
ATOM 1346 O O . ALA A 1 167 ? 6.661 12.321 -23.134 1.00 95.50 167 ALA A O 1
ATOM 1347 N N . LYS A 1 168 ? 6.938 10.190 -23.786 1.00 96.19 168 LYS A N 1
ATOM 1348 C CA . LYS A 1 168 ? 5.568 9.998 -24.294 1.00 96.19 168 LYS A CA 1
ATOM 1349 C C . LYS A 1 168 ? 4.768 8.947 -23.526 1.00 96.19 168 LYS A C 1
ATOM 1351 O O . LYS A 1 168 ? 3.539 8.967 -23.584 1.00 96.19 168 LYS A O 1
ATOM 1356 N N . ALA A 1 169 ? 5.426 8.039 -22.808 1.00 95.06 169 ALA A N 1
ATOM 1357 C CA . ALA A 1 169 ? 4.762 6.974 -22.070 1.00 95.06 169 ALA A CA 1
ATOM 1358 C C . ALA A 1 169 ? 3.926 7.502 -20.902 1.00 95.06 169 ALA A C 1
ATOM 1360 O O . ALA A 1 169 ? 4.403 8.163 -19.982 1.00 95.06 169 ALA A O 1
ATOM 1361 N N . ARG A 1 170 ? 2.641 7.155 -20.923 1.00 92.69 170 ARG A N 1
ATOM 1362 C CA . ARG A 1 170 ? 1.679 7.503 -19.881 1.00 92.69 170 ARG A CA 1
ATOM 1363 C C . ARG A 1 170 ? 2.008 6.741 -18.607 1.00 92.69 170 ARG A C 1
ATOM 1365 O O . ARG A 1 170 ? 2.119 5.520 -18.623 1.00 92.69 170 ARG A O 1
ATOM 1372 N N . GLY A 1 171 ? 2.120 7.464 -17.498 1.00 87.12 171 GLY A N 1
ATOM 1373 C CA . GLY A 1 171 ? 2.454 6.871 -16.202 1.00 87.12 171 GLY A CA 1
ATOM 1374 C C . GLY A 1 171 ? 3.936 6.534 -16.035 1.00 87.12 171 GLY A C 1
ATOM 1375 O O . GLY A 1 171 ? 4.318 6.101 -14.952 1.00 87.12 171 GLY A O 1
ATOM 1376 N N . TYR A 1 172 ? 4.776 6.773 -17.049 1.00 90.50 172 TYR A N 1
ATOM 1377 C CA . TYR A 1 172 ? 6.218 6.766 -16.851 1.00 90.50 172 TYR A CA 1
ATOM 1378 C C . TYR A 1 172 ? 6.624 8.024 -16.077 1.00 90.50 172 TYR A C 1
ATOM 1380 O O . TYR A 1 172 ? 6.237 9.139 -16.426 1.00 90.50 172 TYR A O 1
ATOM 1388 N N . GLY A 1 173 ? 7.386 7.851 -15.002 1.00 78.19 173 GLY A N 1
ATOM 1389 C CA . GLY A 1 173 ? 7.852 8.958 -14.177 1.00 78.19 173 GLY A CA 1
ATOM 1390 C C . GLY A 1 173 ? 9.145 8.613 -13.452 1.00 78.19 173 GLY A C 1
ATOM 1391 O O . GLY A 1 173 ? 9.419 7.452 -13.162 1.00 78.19 173 GLY A O 1
ATOM 1392 N N . GLY A 1 174 ? 9.942 9.635 -13.136 1.00 76.31 174 GLY A N 1
ATOM 1393 C CA . GLY A 1 174 ? 11.248 9.466 -12.489 1.00 76.31 174 GLY A CA 1
ATOM 1394 C C . GLY A 1 174 ? 11.190 9.076 -11.008 1.00 76.31 174 GLY A C 1
ATOM 1395 O O . GLY A 1 174 ? 12.229 8.799 -10.419 1.00 76.31 174 GLY A O 1
ATOM 1396 N N . LYS A 1 175 ? 9.999 9.047 -10.393 1.00 85.06 175 LYS A N 1
ATOM 1397 C CA . LYS A 1 175 ? 9.851 8.701 -8.974 1.00 85.06 175 LYS A CA 1
ATOM 1398 C C . LYS A 1 175 ? 10.173 7.228 -8.764 1.00 85.06 175 LYS A C 1
ATOM 1400 O O . LYS A 1 175 ? 9.501 6.356 -9.320 1.00 85.06 175 LYS A O 1
ATOM 1405 N N . LYS A 1 176 ? 11.185 6.979 -7.945 1.00 88.50 176 LYS A N 1
ATOM 1406 C CA . LYS A 1 176 ? 11.599 5.638 -7.552 1.00 88.50 176 LYS A CA 1
ATOM 1407 C C . LYS A 1 176 ? 10.862 5.203 -6.296 1.00 88.50 176 LYS A C 1
ATOM 1409 O O . LYS A 1 176 ? 10.233 6.031 -5.626 1.00 88.50 176 LYS A O 1
ATOM 1414 N N . VAL A 1 177 ? 10.840 3.897 -6.057 1.00 84.00 177 VAL A N 1
ATOM 1415 C CA . VAL A 1 177 ? 10.334 3.371 -4.797 1.00 84.00 177 VAL A CA 1
ATOM 1416 C C . VAL A 1 177 ? 11.207 3.928 -3.677 1.00 84.00 177 VAL A C 1
ATOM 1418 O O . VAL A 1 177 ? 12.424 3.987 -3.802 1.00 84.00 177 VAL A O 1
ATOM 1421 N N . ASP A 1 178 ? 10.555 4.402 -2.632 1.00 80.19 178 ASP A N 1
ATOM 1422 C CA . ASP A 1 178 ? 11.205 4.906 -1.437 1.00 80.19 178 ASP A CA 1
ATOM 1423 C C . ASP A 1 178 ? 10.355 4.440 -0.266 1.00 80.19 178 ASP A C 1
ATOM 1425 O O . ASP A 1 178 ? 9.116 4.475 -0.340 1.00 80.19 178 ASP A O 1
ATOM 1429 N N . SER A 1 179 ? 11.023 3.935 0.761 1.00 73.69 179 SER A N 1
ATOM 1430 C CA . SER A 1 179 ? 10.345 3.458 1.951 1.00 73.69 179 SER A CA 1
ATOM 1431 C C . SER A 1 179 ? 9.864 4.668 2.731 1.00 73.69 179 SER A C 1
ATOM 1433 O O . SER A 1 179 ? 10.626 5.592 3.007 1.00 73.69 179 SER A O 1
ATOM 1435 N N . ARG A 1 180 ? 8.601 4.659 3.160 1.00 74.31 180 ARG A N 1
ATOM 1436 C CA . ARG A 1 180 ? 8.179 5.608 4.201 1.00 74.31 180 ARG A CA 1
ATOM 1437 C C . ARG A 1 180 ? 8.793 5.253 5.548 1.00 74.31 180 ARG A C 1
ATOM 1439 O O . ARG A 1 180 ? 8.658 6.062 6.463 1.00 74.31 180 ARG A O 1
ATOM 1446 N N . LEU A 1 181 ? 9.401 4.063 5.658 1.00 64.62 181 LEU A N 1
ATOM 1447 C CA . LEU A 1 181 ? 10.050 3.547 6.853 1.00 64.62 181 LEU A CA 1
ATOM 1448 C C . LEU A 1 181 ? 11.493 4.021 6.979 1.00 64.62 181 LEU A C 1
ATOM 1450 O O . LEU A 1 181 ? 12.235 3.969 6.002 1.00 64.62 181 LEU A O 1
ATOM 1454 N N . SER A 1 182 ? 11.896 4.468 8.174 1.00 54.09 182 SER A N 1
ATOM 1455 C CA . SER A 1 182 ? 13.283 4.884 8.404 1.00 54.09 182 SER A CA 1
ATOM 1456 C C . SER A 1 182 ? 14.177 3.640 8.385 1.00 54.09 182 SER A C 1
ATOM 1458 O O . SER A 1 182 ? 13.869 2.634 9.026 1.00 54.09 182 SER A O 1
ATOM 1460 N N . SER A 1 183 ? 15.292 3.693 7.653 1.00 50.03 183 SER A N 1
ATOM 1461 C CA . SER A 1 183 ? 16.283 2.607 7.619 1.00 50.03 183 SER A CA 1
ATOM 1462 C C . SER A 1 183 ? 17.019 2.428 8.957 1.00 50.03 183 SER A C 1
ATOM 1464 O O . SER A 1 183 ? 17.694 1.422 9.156 1.00 50.03 183 SER A O 1
ATOM 1466 N N . THR A 1 184 ? 16.860 3.377 9.886 1.00 45.69 184 THR A N 1
ATOM 1467 C CA . THR A 1 184 ? 17.458 3.399 11.232 1.00 45.69 184 THR A CA 1
ATOM 1468 C C . THR A 1 184 ? 16.541 2.865 12.341 1.00 45.69 184 THR A C 1
ATOM 1470 O O . THR A 1 184 ? 16.913 2.867 13.514 1.00 45.69 184 THR A O 1
ATOM 1473 N N . GLY A 1 185 ? 15.335 2.416 12.006 1.00 39.31 185 GLY A N 1
ATOM 1474 C CA . GLY A 1 185 ? 14.276 2.193 12.979 1.00 39.31 185 GLY A CA 1
ATOM 1475 C C . GLY A 1 185 ? 14.337 0.854 13.705 1.00 39.31 185 GLY A C 1
ATOM 1476 O O . GLY A 1 185 ? 13.835 -0.153 13.208 1.00 39.31 185 GLY A O 1
ATOM 1477 N N . GLY A 1 186 ? 14.845 0.849 14.941 1.00 40.88 186 GLY A N 1
ATOM 1478 C CA . GLY A 1 186 ? 14.470 -0.173 15.923 1.00 40.88 186 GLY A CA 1
ATOM 1479 C C . GLY A 1 186 ? 12.940 -0.278 16.055 1.00 40.88 186 GLY A C 1
ATOM 1480 O O . GLY A 1 186 ? 12.214 0.605 15.605 1.00 40.88 186 GLY A O 1
ATOM 1481 N N . ARG A 1 187 ? 12.445 -1.349 16.698 1.00 41.84 187 ARG A N 1
ATOM 1482 C CA . ARG A 1 187 ? 11.012 -1.706 16.881 1.00 41.84 187 ARG A CA 1
ATOM 1483 C C . ARG A 1 187 ? 10.011 -0.539 17.059 1.00 41.84 187 ARG A C 1
ATOM 1485 O O . ARG A 1 187 ? 8.852 -0.710 16.704 1.00 41.84 187 ARG A O 1
ATOM 1492 N N . GLY A 1 188 ? 10.430 0.616 17.583 1.00 39.66 188 GLY A N 1
ATOM 1493 C CA . GLY A 1 188 ? 9.612 1.827 17.718 1.00 39.66 188 GLY A CA 1
ATOM 1494 C C . GLY A 1 188 ? 9.150 2.487 16.406 1.00 39.66 188 GLY A C 1
ATOM 1495 O O . GLY A 1 188 ? 8.034 2.999 16.372 1.00 39.66 188 GLY A O 1
ATOM 1496 N N . ASP A 1 189 ? 9.921 2.435 15.315 1.00 39.59 189 ASP A N 1
ATOM 1497 C CA . ASP A 1 189 ? 9.545 3.104 14.049 1.00 39.59 189 ASP A CA 1
ATOM 1498 C C . ASP A 1 189 ? 8.449 2.350 13.276 1.00 39.59 189 ASP A C 1
ATOM 1500 O O . ASP A 1 189 ? 7.584 2.964 12.648 1.00 39.59 189 ASP A O 1
ATOM 1504 N N . ILE A 1 190 ? 8.411 1.018 13.410 1.00 43.41 190 ILE A N 1
ATOM 1505 C CA . ILE A 1 190 ? 7.363 0.152 12.839 1.00 43.41 190 ILE A CA 1
ATOM 1506 C C . ILE A 1 190 ? 5.979 0.541 13.385 1.00 43.41 190 ILE A C 1
ATOM 1508 O O . ILE A 1 190 ? 4.982 0.533 12.655 1.00 43.41 190 ILE A O 1
ATOM 1512 N N . ILE A 1 191 ? 5.918 0.929 14.663 1.00 39.16 191 ILE A N 1
ATOM 1513 C CA . ILE A 1 191 ? 4.685 1.392 15.298 1.00 39.16 191 ILE A CA 1
ATOM 1514 C C . ILE A 1 191 ? 4.271 2.732 14.672 1.00 39.16 191 ILE A C 1
ATOM 1516 O O . ILE A 1 191 ? 3.171 2.840 14.145 1.00 39.16 191 ILE A O 1
ATOM 1520 N N . ILE A 1 192 ? 5.186 3.702 14.569 1.00 39.97 192 ILE A N 1
ATOM 1521 C CA . ILE A 1 192 ? 4.903 5.053 14.049 1.00 39.97 192 ILE A CA 1
ATOM 1522 C C . ILE A 1 192 ? 4.389 5.049 12.593 1.00 39.97 192 ILE A C 1
ATOM 1524 O O . ILE A 1 192 ? 3.541 5.872 12.240 1.00 39.97 192 ILE A O 1
ATOM 1528 N N . GLN A 1 193 ? 4.859 4.132 11.741 1.00 39.97 193 GLN A N 1
ATOM 1529 C CA . GLN A 1 193 ? 4.525 4.128 10.308 1.00 39.97 193 GLN A CA 1
ATOM 1530 C C . GLN A 1 193 ? 3.398 3.182 9.881 1.00 39.97 193 GLN A C 1
ATOM 1532 O O . GLN A 1 193 ? 2.796 3.404 8.828 1.00 39.97 193 GLN A O 1
ATOM 1537 N N . SER A 1 194 ? 3.051 2.178 10.688 1.00 37.06 194 SER A N 1
ATOM 1538 C CA . SER A 1 194 ? 1.861 1.340 10.451 1.00 37.06 194 SER A CA 1
ATOM 1539 C C . SER A 1 194 ? 0.541 2.079 10.727 1.00 37.06 194 SER A C 1
ATOM 1541 O O . SER A 1 194 ? -0.539 1.540 10.491 1.00 37.06 194 SER A O 1
ATOM 1543 N N . GLY A 1 195 ? 0.612 3.323 11.218 1.00 37.59 195 GLY A N 1
ATOM 1544 C CA . GLY A 1 195 ? -0.544 4.074 11.704 1.00 37.59 195 GLY A CA 1
ATOM 1545 C C . GLY A 1 195 ? -1.015 3.615 13.087 1.00 37.59 195 GLY A C 1
ATOM 1546 O O . GLY A 1 195 ? -1.947 4.213 13.627 1.00 37.59 195 GLY A O 1
ATOM 1547 N N . ALA A 1 196 ? -0.366 2.604 13.676 1.00 41.81 196 ALA A N 1
ATOM 1548 C CA . ALA A 1 196 ? -0.497 2.312 15.090 1.00 41.81 196 ALA A CA 1
ATOM 1549 C C . ALA A 1 196 ? 0.085 3.501 15.865 1.00 41.81 196 ALA A C 1
ATOM 1551 O O . ALA A 1 196 ? 1.223 3.915 15.656 1.00 41.81 196 ALA A O 1
ATOM 1552 N N . LEU A 1 197 ? -0.700 4.134 16.735 1.00 49.78 197 LEU A N 1
ATOM 1553 C CA . LEU A 1 197 ? -0.084 5.100 17.639 1.00 49.78 197 LEU A CA 1
ATOM 1554 C C . LEU A 1 197 ? 0.889 4.324 18.525 1.00 49.78 197 LEU A C 1
ATOM 1556 O O . LEU A 1 197 ? 0.551 3.234 18.975 1.00 49.78 197 LEU A O 1
ATOM 1560 N N . ASN A 1 198 ? 2.072 4.888 18.791 1.00 60.44 198 ASN A N 1
ATOM 1561 C CA . ASN A 1 198 ? 2.884 4.406 19.904 1.00 60.44 198 ASN A CA 1
ATOM 1562 C C . ASN A 1 198 ? 1.972 4.382 21.146 1.00 60.44 198 ASN A C 1
ATOM 1564 O O . ASN A 1 198 ? 1.488 5.469 21.497 1.00 60.44 198 ASN A O 1
ATOM 1568 N N . PRO A 1 199 ? 1.702 3.207 21.755 1.00 61.12 199 PRO A N 1
ATOM 1569 C CA . PRO A 1 199 ? 0.768 3.084 22.875 1.00 61.12 199 PRO A CA 1
ATOM 1570 C C . PRO A 1 199 ? 1.122 4.017 24.035 1.00 61.12 199 PRO A C 1
ATOM 1572 O O . PRO A 1 199 ? 0.233 4.572 24.676 1.00 61.12 199 PRO A O 1
ATOM 1575 N N . ASP A 1 200 ? 2.414 4.305 24.201 1.00 62.44 200 ASP A N 1
ATOM 1576 C CA . ASP A 1 200 ? 2.951 5.159 25.262 1.00 62.44 200 ASP A CA 1
ATOM 1577 C C . ASP A 1 200 ? 2.967 6.655 24.889 1.00 62.44 200 ASP A C 1
ATOM 1579 O O . ASP A 1 200 ? 3.433 7.507 25.649 1.00 62.44 200 ASP A O 1
ATOM 1583 N N . SER A 1 201 ? 2.481 7.028 23.700 1.00 70.06 201 SER A N 1
ATOM 1584 C CA . SER A 1 201 ? 2.455 8.428 23.274 1.00 70.06 201 SER A CA 1
ATOM 1585 C C . SER A 1 201 ? 1.327 9.215 23.943 1.00 70.06 201 SER A C 1
ATOM 1587 O O . SER A 1 201 ? 0.208 8.733 24.114 1.00 70.06 201 SER A O 1
ATOM 1589 N N . LYS A 1 202 ? 1.553 10.515 24.186 1.00 71.88 202 LYS A N 1
ATOM 1590 C CA . LYS A 1 202 ? 0.505 11.443 24.663 1.00 71.88 202 LYS A CA 1
ATOM 1591 C C . LYS A 1 202 ? -0.753 11.420 23.781 1.00 71.88 202 LYS A C 1
ATOM 1593 O O . LYS A 1 202 ? -1.862 11.630 24.260 1.00 71.88 202 LYS A O 1
ATOM 1598 N N . ARG A 1 203 ? -0.593 11.159 22.479 1.00 66.62 203 ARG A N 1
ATOM 1599 C CA . ARG A 1 203 ? -1.706 11.044 21.532 1.00 66.62 203 ARG A CA 1
ATOM 1600 C C . ARG A 1 203 ? -2.491 9.742 21.714 1.00 66.62 203 ARG A C 1
ATOM 1602 O O . ARG A 1 203 ? -3.716 9.804 21.671 1.00 66.62 203 ARG A O 1
ATOM 1609 N N . ALA A 1 204 ? -1.816 8.611 21.930 1.00 67.19 204 ALA A N 1
ATOM 1610 C CA . ALA A 1 204 ? -2.459 7.342 22.277 1.00 67.19 204 ALA A CA 1
ATOM 1611 C C . ALA A 1 204 ? -3.226 7.458 23.597 1.00 67.19 204 ALA A C 1
ATOM 1613 O O . ALA A 1 204 ? -4.398 7.094 23.646 1.00 67.19 204 ALA A O 1
ATOM 1614 N N . LEU A 1 205 ? -2.629 8.100 24.604 1.00 71.81 205 LEU A N 1
ATOM 1615 C CA . LEU A 1 205 ? -3.291 8.384 25.875 1.00 71.81 205 LEU A CA 1
ATOM 1616 C C . LEU A 1 205 ? -4.531 9.282 25.716 1.00 71.81 205 LEU A C 1
ATOM 1618 O O . LEU A 1 205 ? -5.588 8.992 26.276 1.00 71.81 205 LEU A O 1
ATOM 1622 N N . ASN A 1 206 ? -4.438 10.358 24.928 1.00 72.81 206 ASN A N 1
ATOM 1623 C CA . ASN A 1 206 ? -5.585 11.233 24.661 1.00 72.81 206 ASN A CA 1
ATOM 1624 C C . ASN A 1 206 ? -6.701 10.494 23.908 1.00 72.81 206 ASN A C 1
ATOM 1626 O O . ASN A 1 206 ? -7.882 10.685 24.206 1.00 72.81 206 ASN A O 1
ATOM 1630 N N . HIS A 1 207 ? -6.333 9.648 22.941 1.00 74.44 207 HIS A N 1
ATOM 1631 C CA . HIS A 1 207 ? -7.278 8.805 22.216 1.00 74.44 207 HIS A CA 1
ATOM 1632 C C . HIS A 1 207 ? -7.963 7.813 23.159 1.00 74.44 207 HIS A C 1
ATOM 1634 O O . HIS A 1 207 ? -9.188 7.771 23.184 1.00 74.44 207 HIS A O 1
ATOM 1640 N N . ALA A 1 208 ? -7.196 7.068 23.960 1.00 74.19 208 ALA A N 1
ATOM 1641 C CA . ALA A 1 208 ? -7.716 6.111 24.932 1.00 74.19 208 ALA A CA 1
ATOM 1642 C C . ALA A 1 208 ? -8.660 6.796 25.924 1.00 74.19 208 ALA A C 1
ATOM 1644 O O . ALA A 1 208 ? -9.793 6.359 26.081 1.00 74.19 208 ALA A O 1
ATOM 1645 N N . THR A 1 209 ? -8.250 7.928 26.502 1.00 78.19 209 THR A N 1
ATOM 1646 C CA . THR A 1 209 ? -9.089 8.720 27.417 1.00 78.19 209 THR A CA 1
ATOM 1647 C C . THR A 1 209 ? -10.414 9.114 26.765 1.00 78.19 209 THR A C 1
ATOM 1649 O O . THR A 1 209 ? -11.478 8.812 27.298 1.00 78.19 209 THR A O 1
ATOM 1652 N N . THR A 1 210 ? -10.365 9.724 25.576 1.00 78.12 210 THR A N 1
ATOM 1653 C CA . THR A 1 210 ? -11.575 10.153 24.850 1.00 78.12 210 THR A CA 1
ATOM 1654 C C . THR A 1 210 ? -12.471 8.963 24.502 1.00 78.12 210 THR A C 1
ATOM 1656 O O . THR A 1 210 ? -13.694 9.032 24.619 1.00 78.12 210 THR A O 1
ATOM 1659 N N . TYR A 1 211 ? -11.863 7.854 24.085 1.00 80.62 211 TYR A N 1
ATOM 1660 C CA . TYR A 1 211 ? -12.584 6.656 23.692 1.00 80.62 211 TYR A CA 1
ATOM 1661 C C . TYR A 1 211 ? -13.247 5.970 24.890 1.00 80.62 211 TYR A C 1
ATOM 1663 O O . TYR A 1 211 ? -14.422 5.621 24.803 1.00 80.62 211 TYR A O 1
ATOM 1671 N N . TYR A 1 212 ? -12.555 5.852 26.026 1.00 88.31 212 TYR A N 1
ATOM 1672 C CA . TYR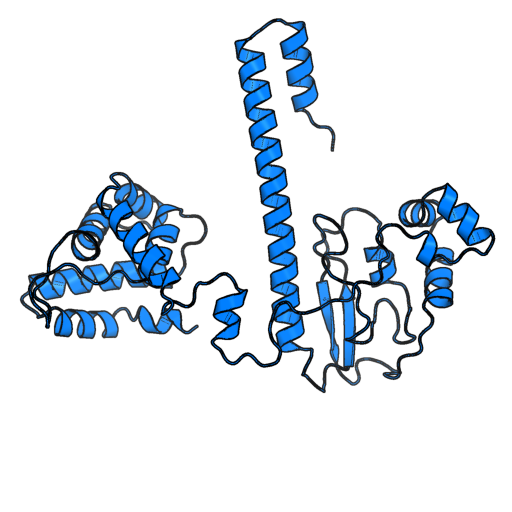 A 1 212 ? -13.120 5.318 27.267 1.00 88.31 212 TYR A CA 1
ATOM 1673 C C . TYR A 1 212 ? -14.338 6.134 27.706 1.00 88.31 212 TYR A C 1
ATOM 1675 O O . TYR A 1 212 ? -15.373 5.541 28.003 1.00 88.31 212 TYR A O 1
ATOM 1683 N N . GLU A 1 213 ? -14.271 7.471 27.670 1.00 90.00 213 GLU A N 1
ATOM 1684 C CA . GLU A 1 213 ? -15.452 8.303 27.945 1.00 90.00 213 GLU A CA 1
ATOM 1685 C C . GLU A 1 213 ? -16.596 8.006 26.969 1.00 90.00 213 GLU A C 1
ATOM 1687 O O . GLU A 1 213 ? -17.741 7.849 27.388 1.00 90.00 213 GLU A O 1
ATOM 1692 N N . SER A 1 214 ? -16.302 7.841 25.674 1.00 87.38 214 SER A N 1
ATOM 1693 C CA . SER A 1 214 ? -17.336 7.498 24.693 1.00 87.38 214 SER A CA 1
ATOM 1694 C C . SER A 1 214 ? -18.014 6.159 25.009 1.00 87.38 214 SER A C 1
ATOM 1696 O O . SER A 1 214 ? -19.243 6.090 25.003 1.00 87.38 214 SER A O 1
ATOM 1698 N N . VAL A 1 215 ? -17.245 5.124 25.377 1.00 89.81 215 VAL A N 1
ATOM 1699 C CA . VAL A 1 215 ? -17.759 3.787 25.721 1.00 89.81 215 VAL A CA 1
ATOM 1700 C C . VAL A 1 215 ? -18.699 3.848 26.924 1.00 89.81 215 VAL A C 1
ATOM 1702 O O . VAL A 1 215 ? -19.742 3.191 26.914 1.00 89.81 215 VAL A O 1
ATOM 1705 N N . ARG A 1 216 ? -18.408 4.687 27.926 1.00 92.44 216 ARG A N 1
ATOM 1706 C CA . ARG A 1 216 ? -19.284 4.875 29.100 1.00 92.44 216 ARG A CA 1
ATOM 1707 C C . ARG A 1 216 ? -20.675 5.385 28.732 1.00 92.44 216 ARG A C 1
ATOM 1709 O O . ARG A 1 216 ? -21.640 5.064 29.419 1.00 92.44 216 ARG A O 1
ATOM 1716 N N . HIS A 1 217 ? -20.784 6.128 27.634 1.00 91.56 217 HIS A N 1
ATOM 1717 C CA . HIS A 1 217 ? -22.050 6.642 27.116 1.00 91.56 217 HIS A CA 1
ATOM 1718 C C . HIS A 1 217 ? -22.679 5.756 26.027 1.00 91.56 217 HIS A C 1
ATOM 1720 O O . HIS A 1 217 ? -23.822 5.992 25.635 1.00 91.56 217 HIS A O 1
ATOM 1726 N N . MET A 1 218 ? -21.980 4.725 25.535 1.00 90.12 218 MET A N 1
ATOM 1727 C CA . MET A 1 218 ? -22.539 3.796 24.549 1.00 90.12 218 MET A CA 1
ATOM 1728 C C . MET A 1 218 ? -23.592 2.881 25.181 1.00 90.12 218 MET A C 1
ATOM 1730 O O . MET A 1 218 ? -23.381 2.299 26.242 1.00 90.12 218 MET A O 1
ATOM 1734 N N . THR A 1 219 ? -24.726 2.713 24.502 1.00 92.94 219 THR A N 1
ATOM 1735 C CA . THR A 1 219 ? -25.826 1.840 24.955 1.00 92.94 219 THR A CA 1
ATOM 1736 C C . THR A 1 219 ? -25.968 0.563 24.129 1.00 92.94 219 THR A C 1
ATOM 1738 O O . THR A 1 219 ? -26.617 -0.383 24.570 1.00 92.94 219 THR A O 1
ATOM 1741 N N . THR A 1 220 ? -25.369 0.523 22.936 1.00 93.94 220 THR A N 1
ATOM 1742 C CA . THR A 1 220 ? -25.526 -0.566 21.954 1.00 93.94 220 THR A CA 1
ATOM 1743 C C . THR A 1 220 ? -24.276 -1.426 21.783 1.00 93.94 220 THR A C 1
ATOM 1745 O O . THR A 1 220 ? -24.323 -2.440 21.090 1.00 93.94 220 THR A O 1
ATOM 1748 N N . ASP A 1 221 ? -23.158 -1.051 22.402 1.00 94.94 221 ASP A N 1
ATOM 1749 C CA . ASP A 1 221 ? -21.876 -1.740 22.267 1.00 94.94 221 ASP A CA 1
ATOM 1750 C C . ASP A 1 221 ? -21.937 -3.179 22.784 1.00 94.94 221 ASP A C 1
ATOM 1752 O O . ASP A 1 221 ? -21.561 -4.082 22.045 1.00 94.94 221 ASP A O 1
ATOM 1756 N N . CYS A 1 222 ? -22.494 -3.428 23.975 1.00 96.94 222 CYS A N 1
ATOM 1757 C CA . CYS A 1 222 ? -22.574 -4.792 24.511 1.00 96.94 222 CYS A CA 1
ATOM 1758 C C . CYS A 1 222 ? -23.343 -5.748 23.588 1.00 96.94 222 CYS A C 1
ATOM 1760 O O . CYS A 1 222 ? -22.879 -6.857 23.330 1.00 96.94 222 CYS A O 1
ATOM 1762 N N . ALA A 1 223 ? -24.489 -5.305 23.059 1.00 94.81 223 ALA A N 1
ATOM 1763 C CA . ALA A 1 223 ? -25.307 -6.100 22.143 1.00 94.81 223 ALA A CA 1
ATOM 1764 C C . ALA A 1 223 ? -24.569 -6.381 20.822 1.00 94.81 223 ALA A C 1
ATOM 1766 O O . ALA A 1 223 ? -24.606 -7.498 20.308 1.00 94.81 223 ALA A O 1
ATOM 1767 N N . ARG A 1 224 ? -23.844 -5.385 20.291 1.00 94.19 224 ARG A N 1
ATOM 1768 C CA . ARG A 1 224 ? -23.031 -5.542 19.075 1.00 94.19 224 ARG A CA 1
ATOM 1769 C C . ARG A 1 224 ? -21.867 -6.504 19.285 1.00 94.19 224 ARG A C 1
ATOM 1771 O O . ARG A 1 224 ? -21.673 -7.393 18.465 1.00 94.19 224 ARG A O 1
ATOM 1778 N N . ILE A 1 225 ? -21.121 -6.359 20.379 1.00 94.25 225 ILE A N 1
ATOM 1779 C CA . ILE A 1 225 ? -19.994 -7.242 20.703 1.00 94.25 225 ILE A CA 1
ATOM 1780 C C . ILE A 1 225 ? -20.490 -8.679 20.882 1.00 94.25 225 ILE A C 1
ATOM 1782 O O . ILE A 1 225 ? -19.904 -9.594 20.309 1.00 94.25 225 ILE A O 1
ATOM 1786 N N . ALA A 1 226 ? -21.589 -8.885 21.613 1.00 90.19 226 ALA A N 1
ATOM 1787 C CA . ALA A 1 226 ? -22.201 -10.202 21.785 1.00 90.19 226 ALA A CA 1
ATOM 1788 C C . ALA A 1 226 ? -22.557 -10.850 20.437 1.00 90.19 226 ALA A C 1
ATOM 1790 O O . ALA A 1 226 ? -22.152 -11.980 20.167 1.00 90.19 226 ALA A O 1
ATOM 1791 N N . ALA A 1 227 ? -23.227 -10.106 19.551 1.00 92.81 227 ALA A N 1
ATOM 1792 C CA . ALA A 1 227 ? -23.560 -10.576 18.208 1.00 92.81 227 ALA A CA 1
ATOM 1793 C C . ALA A 1 227 ? -22.319 -10.907 17.356 1.00 92.81 227 ALA A C 1
ATOM 1795 O O . ALA A 1 227 ? -22.337 -11.874 16.599 1.00 92.81 227 ALA A O 1
ATOM 1796 N N . ASN A 1 228 ? -21.240 -10.131 17.490 1.00 89.19 228 ASN A N 1
ATOM 1797 C CA . ASN A 1 228 ? -20.022 -10.302 16.696 1.00 89.19 228 ASN A CA 1
ATOM 1798 C C . ASN A 1 228 ? -19.103 -11.430 17.199 1.00 89.19 228 ASN A C 1
ATOM 1800 O O . ASN A 1 228 ? -18.308 -11.955 16.424 1.00 89.19 228 ASN A O 1
ATOM 1804 N N . THR A 1 229 ? -19.166 -11.770 18.489 1.00 85.44 229 THR A N 1
ATOM 1805 C CA . THR A 1 229 ? -18.211 -12.685 19.149 1.00 85.44 229 THR A CA 1
ATOM 1806 C C . THR A 1 229 ? -18.822 -14.002 19.611 1.00 85.44 229 THR A C 1
ATOM 1808 O O . THR A 1 229 ? -18.090 -14.949 19.882 1.00 85.44 229 THR A O 1
ATOM 1811 N N . GLY A 1 230 ? -20.149 -14.068 19.742 1.00 85.81 230 GLY A N 1
ATOM 1812 C CA . GLY A 1 230 ? -20.854 -15.213 20.318 1.00 85.81 230 GLY A CA 1
ATOM 1813 C C . GLY A 1 230 ? -20.870 -15.251 21.852 1.00 85.81 230 GLY A C 1
ATOM 1814 O O . GLY A 1 230 ? -21.455 -16.168 22.426 1.00 85.81 230 GLY A O 1
ATOM 1815 N N . PHE A 1 231 ? -20.275 -14.268 22.536 1.00 86.12 231 PHE A N 1
ATOM 1816 C CA . PHE A 1 231 ? -20.397 -14.127 23.989 1.00 86.12 231 PHE A CA 1
ATOM 1817 C C . PHE A 1 231 ? -21.821 -13.725 24.379 1.00 86.12 231 PHE A C 1
ATOM 1819 O O . PHE A 1 231 ? -22.519 -13.031 23.636 1.00 86.12 231 PHE A O 1
ATOM 1826 N N . ARG A 1 232 ? -22.255 -14.101 25.588 1.00 88.75 232 ARG A N 1
ATOM 1827 C CA . ARG A 1 232 ? -23.538 -13.622 26.115 1.00 88.75 232 ARG A CA 1
ATOM 1828 C C . ARG A 1 232 ? -23.435 -12.124 26.372 1.00 88.75 232 ARG A C 1
ATOM 1830 O O . ARG A 1 232 ? -22.489 -11.661 27.005 1.00 88.75 232 ARG A O 1
ATOM 1837 N N . GLU A 1 233 ? -24.452 -11.369 25.969 1.00 93.94 233 GLU A N 1
ATOM 1838 C CA . GLU A 1 233 ? -24.496 -9.919 26.193 1.00 93.94 233 GLU A CA 1
ATOM 1839 C C . GLU A 1 233 ? -24.317 -9.546 27.671 1.00 93.94 233 GLU A C 1
ATOM 1841 O O . GLU A 1 233 ? -23.655 -8.559 27.987 1.00 93.94 233 GLU A O 1
ATOM 1846 N N . GLN A 1 234 ? -24.842 -10.369 28.583 1.00 90.50 234 GLN A N 1
ATOM 1847 C CA . GLN A 1 234 ? -24.666 -10.175 30.019 1.00 90.50 234 GLN A CA 1
ATOM 1848 C C . GLN A 1 234 ? -23.195 -10.260 30.452 1.00 90.50 234 GLN A C 1
ATOM 1850 O O . GLN A 1 234 ? -22.776 -9.476 31.299 1.00 90.50 234 GLN A O 1
ATOM 1855 N N . ASP A 1 235 ? -22.402 -11.158 29.862 1.00 86.88 235 ASP A N 1
ATOM 1856 C CA . ASP A 1 235 ? -20.974 -11.270 30.178 1.00 86.88 235 ASP A CA 1
ATOM 1857 C C . ASP A 1 235 ? -20.209 -10.048 29.651 1.00 86.88 235 ASP A C 1
ATOM 1859 O O . ASP A 1 235 ? -19.386 -9.479 30.365 1.00 86.88 235 ASP A O 1
ATOM 1863 N N . ILE A 1 236 ? -20.565 -9.549 28.460 1.00 96.25 236 ILE A N 1
ATOM 1864 C CA . ILE A 1 236 ? -20.000 -8.299 27.929 1.00 96.25 236 ILE A CA 1
ATOM 1865 C C . ILE A 1 236 ? -20.370 -7.096 28.804 1.00 96.25 236 ILE A C 1
ATOM 1867 O O . ILE A 1 236 ? -19.539 -6.219 29.025 1.00 96.25 236 ILE A O 1
ATOM 1871 N N . ARG A 1 237 ? -21.593 -7.046 29.350 1.00 96.75 237 ARG A N 1
ATOM 1872 C CA . ARG A 1 237 ? -22.000 -6.005 30.311 1.00 96.75 237 ARG A CA 1
ATOM 1873 C C . ARG A 1 237 ? -21.178 -6.064 31.599 1.00 96.75 237 ARG A C 1
ATOM 1875 O O . ARG A 1 237 ? -20.803 -5.009 32.103 1.00 96.75 237 ARG A O 1
ATOM 1882 N N . VAL A 1 238 ? -20.863 -7.260 32.104 1.00 91.94 238 VAL A N 1
ATOM 1883 C CA . VAL A 1 238 ? -19.971 -7.427 33.265 1.00 91.94 238 VAL A CA 1
ATOM 1884 C C . VAL A 1 238 ? -18.583 -6.866 32.961 1.00 91.94 238 VAL A C 1
ATOM 1886 O O . VAL A 1 238 ? -18.088 -6.053 33.737 1.00 91.94 238 VAL A O 1
ATOM 1889 N N . ILE A 1 239 ? -18.004 -7.227 31.813 1.00 94.56 239 ILE A N 1
ATOM 1890 C CA . ILE A 1 239 ? -16.694 -6.724 31.376 1.00 94.56 239 ILE A CA 1
ATOM 1891 C C . ILE A 1 239 ? -16.725 -5.202 31.225 1.00 94.56 239 ILE A C 1
ATOM 1893 O O . ILE A 1 239 ? -15.868 -4.504 31.756 1.00 94.56 239 ILE A O 1
ATOM 1897 N N . LYS A 1 240 ? -17.746 -4.665 30.547 1.00 96.88 240 LYS A N 1
ATOM 1898 C CA . LYS A 1 240 ? -17.885 -3.223 30.342 1.00 96.88 240 LYS A CA 1
ATOM 1899 C C . LYS A 1 240 ? -17.920 -2.468 31.669 1.00 96.88 240 LYS A C 1
ATOM 1901 O O . LYS A 1 240 ? -17.244 -1.450 31.815 1.00 96.88 240 LYS A O 1
ATOM 1906 N N . ASN A 1 241 ? -18.720 -2.950 32.618 1.00 94.25 241 ASN A N 1
ATOM 1907 C CA . ASN A 1 241 ? -18.835 -2.316 33.923 1.00 94.25 241 ASN A CA 1
ATOM 1908 C C . ASN A 1 241 ? -17.497 -2.341 34.660 1.00 94.25 241 ASN A C 1
ATOM 1910 O O . ASN A 1 241 ? -17.050 -1.291 35.114 1.00 94.25 241 ASN A O 1
ATOM 1914 N N . HIS A 1 242 ? -16.837 -3.499 34.685 1.00 91.25 242 HIS A N 1
ATOM 1915 C CA . HIS A 1 242 ? -15.543 -3.686 35.328 1.00 91.25 242 HIS A CA 1
ATOM 1916 C C . HIS A 1 242 ? -14.455 -2.759 34.760 1.00 91.25 242 HIS A C 1
ATOM 1918 O O . HIS A 1 242 ? -13.794 -2.053 35.520 1.00 91.25 242 HIS A O 1
ATOM 1924 N N . VAL A 1 243 ? -14.313 -2.714 33.432 1.00 91.38 243 VAL A N 1
ATOM 1925 C CA . VAL A 1 243 ? -13.229 -1.987 32.750 1.00 91.38 243 VAL A CA 1
ATOM 1926 C C . VAL A 1 243 ? -13.481 -0.479 32.698 1.00 91.38 243 VAL A C 1
ATOM 1928 O O . VAL A 1 243 ? -12.565 0.318 32.902 1.00 91.38 243 VAL A O 1
ATOM 1931 N N . PHE A 1 244 ? -14.716 -0.060 32.394 1.00 91.12 244 PHE A N 1
ATOM 1932 C CA . PHE A 1 244 ? -14.994 1.332 32.026 1.00 91.12 244 PHE A CA 1
ATOM 1933 C C . PHE A 1 244 ? -15.791 2.120 33.068 1.00 91.12 244 PHE A C 1
ATOM 1935 O O . PHE A 1 244 ? -15.663 3.347 33.088 1.00 91.12 244 PHE A O 1
ATOM 1942 N N . ILE A 1 245 ? -16.636 1.477 33.882 1.00 92.00 245 ILE A N 1
ATOM 1943 C CA . ILE A 1 245 ? -17.664 2.163 34.689 1.00 92.00 245 ILE A CA 1
ATOM 1944 C C . ILE A 1 245 ? -17.303 2.191 36.176 1.00 92.00 245 ILE A C 1
ATOM 1946 O O . ILE A 1 245 ? -17.345 3.260 36.795 1.00 92.00 245 ILE A O 1
ATOM 1950 N N . GLU A 1 246 ? -16.979 1.026 36.733 1.00 91.25 246 GLU A N 1
ATOM 1951 C CA . GLU A 1 246 ? -16.750 0.800 38.157 1.00 91.25 246 GLU A CA 1
ATOM 1952 C C . GLU A 1 246 ? -15.438 1.436 38.634 1.00 91.25 246 GLU A C 1
ATOM 1954 O O . GLU A 1 246 ? -14.459 1.557 37.895 1.00 91.25 246 GLU A O 1
ATOM 1959 N N . GLU A 1 247 ? -15.436 1.865 39.894 1.00 89.94 247 GLU A N 1
ATOM 1960 C CA . GLU A 1 247 ? -14.231 2.304 40.590 1.00 89.94 247 GLU A CA 1
ATOM 1961 C C . GLU A 1 247 ? -13.709 1.181 41.476 1.00 89.94 247 GLU A C 1
ATOM 1963 O O . GLU A 1 247 ? -14.480 0.539 42.194 1.00 89.94 247 GLU A O 1
ATOM 1968 N N . HIS A 1 248 ? -12.391 1.009 41.465 1.00 82.06 248 HIS A N 1
ATOM 1969 C CA . HIS A 1 248 ? -11.685 -0.046 42.177 1.00 82.06 248 HIS A CA 1
ATOM 1970 C C . HIS A 1 248 ? -10.710 0.561 43.178 1.00 82.06 248 HIS A C 1
ATOM 1972 O O . HIS A 1 248 ? -10.194 1.664 42.974 1.00 82.06 248 HIS A O 1
ATOM 1978 N N . ASP A 1 249 ? -10.445 -0.161 44.262 1.00 80.12 249 ASP A N 1
ATOM 1979 C CA . ASP A 1 249 ? -9.465 0.244 45.266 1.00 80.12 249 ASP A CA 1
ATOM 1980 C C . ASP A 1 249 ? -8.052 -0.055 44.730 1.00 80.12 249 ASP A C 1
ATOM 1982 O O . ASP A 1 249 ? -7.554 -1.179 44.801 1.00 80.12 249 ASP A O 1
ATOM 1986 N N . LEU A 1 250 ? -7.427 0.956 44.117 1.00 73.50 250 LEU A N 1
ATOM 1987 C CA . LEU A 1 250 ? -6.090 0.871 43.521 1.00 73.50 250 LEU A CA 1
ATOM 1988 C C . LEU A 1 250 ? -5.032 1.447 44.477 1.00 73.50 250 LEU A C 1
ATOM 1990 O O . LEU A 1 250 ? -5.360 2.163 45.422 1.00 73.50 250 LEU A O 1
ATOM 1994 N N . GLN A 1 251 ? -3.742 1.213 44.197 1.00 58.09 251 GLN A N 1
ATOM 1995 C CA . GLN A 1 251 ? -2.621 1.697 45.034 1.00 58.09 251 GLN A CA 1
ATOM 1996 C C . GLN A 1 251 ? -2.687 3.202 45.361 1.00 58.09 251 GLN A C 1
ATOM 1998 O O . GLN A 1 251 ? -2.240 3.628 46.420 1.00 58.09 251 GLN A O 1
ATOM 2003 N N . ASN A 1 252 ? -3.286 4.000 44.471 1.00 62.28 252 ASN A N 1
ATOM 2004 C CA . ASN A 1 252 ? -3.408 5.454 44.601 1.00 62.28 252 ASN A CA 1
ATOM 2005 C C . ASN A 1 252 ? -4.848 5.899 44.931 1.00 62.28 252 ASN A C 1
ATOM 2007 O O . ASN A 1 252 ? -5.267 6.972 44.496 1.00 62.28 252 ASN A O 1
ATOM 2011 N N . GLY A 1 253 ? -5.613 5.062 45.636 1.00 79.31 253 GLY A N 1
ATOM 2012 C CA . GLY A 1 253 ? -6.990 5.327 46.054 1.00 79.31 253 GLY A CA 1
ATOM 2013 C C . GLY A 1 253 ? -8.057 4.709 45.148 1.00 79.31 253 GLY A C 1
ATOM 2014 O O . GLY A 1 253 ? -7.756 4.093 44.121 1.00 79.31 253 GLY A O 1
ATOM 2015 N N . ARG A 1 254 ? -9.320 4.890 45.551 1.00 85.88 254 ARG A N 1
ATOM 2016 C CA . ARG A 1 254 ? -10.495 4.384 44.837 1.00 85.88 254 ARG A CA 1
ATOM 2017 C C . ARG A 1 254 ? -10.759 5.208 43.581 1.00 85.88 254 ARG A C 1
ATOM 2019 O O . ARG A 1 254 ? -11.049 6.398 43.676 1.00 85.88 254 ARG A O 1
ATOM 2026 N N . LYS A 1 255 ? -10.610 4.591 42.411 1.00 83.19 255 LYS A N 1
ATOM 2027 C CA . LYS A 1 255 ? -10.785 5.246 41.106 1.00 83.19 255 LYS A CA 1
ATOM 2028 C C . LYS A 1 255 ? -11.017 4.219 40.002 1.00 83.19 255 LYS A C 1
ATOM 2030 O O . LYS A 1 255 ? -10.794 3.026 40.189 1.00 83.19 255 LYS A O 1
ATOM 2035 N N . ARG A 1 256 ? -11.433 4.687 38.828 1.00 84.56 256 ARG A N 1
ATOM 2036 C CA . ARG A 1 256 ? -11.517 3.853 37.618 1.00 84.56 256 ARG A CA 1
ATOM 2037 C C . ARG A 1 256 ? -10.128 3.448 37.123 1.00 84.56 256 ARG A C 1
ATOM 2039 O O . ARG A 1 256 ? -9.140 4.140 37.392 1.00 84.56 256 ARG A O 1
ATOM 2046 N N . PHE A 1 257 ? -10.070 2.370 36.346 1.00 79.75 257 PHE A N 1
ATOM 2047 C CA . PHE A 1 257 ? -8.848 1.983 35.651 1.00 79.75 257 PHE A CA 1
ATOM 2048 C C . PHE A 1 257 ? -8.361 3.069 34.690 1.00 79.75 257 PHE A C 1
ATOM 2050 O O . PHE A 1 257 ? -9.135 3.873 34.157 1.00 79.75 257 PHE A O 1
ATOM 2057 N N . PHE A 1 258 ? -7.044 3.097 34.498 1.00 75.50 258 PHE A N 1
ATOM 2058 C CA . PHE A 1 258 ? -6.413 4.031 33.584 1.00 75.50 258 PHE A CA 1
ATOM 2059 C C . PHE A 1 258 ? -6.746 3.649 32.132 1.00 75.50 258 PHE A C 1
ATOM 2061 O O . PHE A 1 258 ? -6.703 2.462 31.808 1.00 75.50 258 PHE A O 1
ATOM 2068 N N . PRO A 1 259 ? -7.082 4.614 31.255 1.00 79.06 259 PRO A N 1
ATOM 2069 C CA . PRO A 1 259 ? -7.343 4.317 29.854 1.00 79.06 259 PRO A CA 1
ATOM 2070 C C . PRO A 1 259 ? -6.119 3.719 29.159 1.00 79.06 259 PRO A C 1
ATOM 2072 O O . PRO A 1 259 ? -5.059 4.343 29.127 1.00 79.06 259 PRO A O 1
ATOM 2075 N N . ASP A 1 260 ? -6.297 2.550 28.550 1.00 81.12 260 ASP A N 1
ATOM 2076 C CA . ASP A 1 260 ? -5.267 1.865 27.777 1.00 81.12 260 ASP A CA 1
ATOM 2077 C C . ASP A 1 260 ? -5.588 1.920 26.277 1.00 81.12 260 ASP A C 1
ATOM 2079 O O . ASP A 1 260 ? -6.729 1.728 25.840 1.00 81.12 260 ASP A O 1
ATOM 2083 N N . TYR A 1 261 ? -4.576 2.235 25.469 1.00 80.75 261 TYR A N 1
ATOM 2084 C CA . TYR A 1 261 ? -4.754 2.419 24.032 1.00 80.75 261 TYR A CA 1
ATOM 2085 C C . TYR A 1 261 ? -5.068 1.113 23.299 1.00 80.75 261 TYR A C 1
ATOM 2087 O O . TYR A 1 261 ? -5.939 1.099 22.425 1.00 80.75 261 TYR A O 1
ATOM 2095 N N . GLU A 1 262 ? -4.402 0.020 23.659 1.00 83.62 262 GLU A N 1
ATOM 2096 C CA . GLU A 1 262 ? -4.596 -1.274 23.011 1.00 83.62 262 GLU A CA 1
ATOM 2097 C C . GLU A 1 262 ? -5.963 -1.856 23.374 1.00 83.62 262 GLU A C 1
ATOM 2099 O O . GLU A 1 262 ? -6.685 -2.327 22.495 1.00 83.62 262 GLU A O 1
ATOM 2104 N N . MET A 1 263 ? -6.383 -1.743 24.638 1.00 85.00 263 MET A N 1
ATOM 2105 C CA . MET A 1 263 ? -7.739 -2.104 25.070 1.00 85.00 263 MET A CA 1
ATOM 2106 C C . MET A 1 263 ? -8.806 -1.273 24.346 1.00 85.00 263 MET A C 1
ATOM 2108 O O . MET A 1 263 ? -9.808 -1.829 23.890 1.00 85.00 263 MET A O 1
ATOM 2112 N N . ALA A 1 264 ? -8.588 0.039 24.171 1.00 86.56 264 ALA A N 1
ATOM 2113 C CA . ALA A 1 264 ? -9.495 0.898 23.405 1.00 86.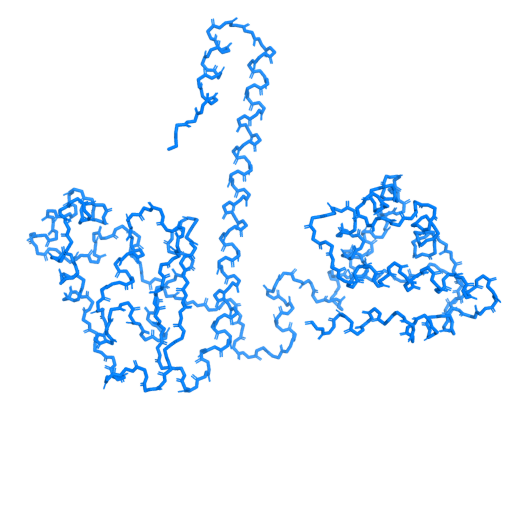56 264 ALA A CA 1
ATOM 2114 C C . ALA A 1 264 ? -9.649 0.409 21.956 1.00 86.56 264 ALA A C 1
ATOM 2116 O O . ALA A 1 264 ? -10.771 0.283 21.456 1.00 86.56 264 ALA A O 1
ATOM 2117 N N . GLN A 1 265 ? -8.538 0.087 21.288 1.00 87.50 265 GLN A N 1
ATOM 2118 C CA . GLN A 1 265 ? -8.590 -0.458 19.935 1.00 87.50 265 GLN A CA 1
ATOM 2119 C C . GLN A 1 265 ? -9.273 -1.832 19.877 1.00 87.50 265 GLN A C 1
ATOM 2121 O O . GLN A 1 265 ? -10.036 -2.095 18.947 1.00 87.50 265 GLN A O 1
ATOM 2126 N N . SER A 1 266 ? -9.002 -2.712 20.844 1.00 90.56 266 SER A N 1
ATOM 2127 C CA . SER A 1 266 ? -9.629 -4.034 20.932 1.00 90.56 266 SER A CA 1
ATOM 2128 C C . SER A 1 266 ? -11.144 -3.903 21.083 1.00 90.56 266 SER A C 1
ATOM 2130 O O . SER A 1 266 ? -11.894 -4.482 20.298 1.00 90.56 266 SER A O 1
ATOM 2132 N N . TRP A 1 267 ? -11.616 -3.038 21.985 1.00 94.31 267 TRP A N 1
ATOM 2133 C CA . TRP A 1 267 ? -13.044 -2.747 22.143 1.00 94.31 267 TRP A CA 1
ATOM 2134 C C . TRP A 1 267 ? -13.671 -2.179 20.861 1.00 94.31 267 TRP A C 1
ATOM 2136 O O . TRP A 1 267 ? -14.779 -2.560 20.486 1.00 94.31 267 TRP A O 1
ATOM 2146 N N . GLN A 1 268 ? -12.955 -1.314 20.135 1.00 91.31 268 GLN A N 1
ATOM 2147 C CA . GLN A 1 268 ? -13.408 -0.798 18.838 1.00 91.31 268 GLN A CA 1
ATOM 2148 C C . GLN A 1 268 ? -13.585 -1.909 17.797 1.00 91.31 268 GLN A C 1
ATOM 2150 O O . GLN A 1 268 ? -14.633 -1.986 17.154 1.00 91.31 268 GLN A O 1
ATOM 2155 N N . ARG A 1 269 ? -12.604 -2.812 17.664 1.00 92.94 269 ARG A N 1
ATOM 2156 C CA . ARG A 1 269 ? -12.692 -3.962 16.747 1.00 92.94 269 ARG A CA 1
ATOM 2157 C C . ARG A 1 269 ? -13.853 -4.888 17.104 1.00 92.94 269 ARG A C 1
ATOM 2159 O O . ARG A 1 269 ? -14.561 -5.336 16.200 1.00 92.94 269 ARG A O 1
ATOM 2166 N N . LEU A 1 270 ? -14.085 -5.115 18.397 1.00 93.94 270 LEU A N 1
ATOM 2167 C CA . LEU A 1 270 ? -15.192 -5.927 18.909 1.00 93.94 270 LEU A CA 1
ATOM 2168 C C . LEU A 1 270 ? -16.564 -5.331 18.550 1.00 93.94 270 LEU A C 1
ATOM 2170 O O . LEU A 1 270 ? -17.466 -6.064 18.142 1.00 93.94 270 LEU A O 1
ATOM 2174 N N . ILE A 1 271 ? -16.724 -4.006 18.637 1.00 91.81 271 ILE A N 1
ATOM 2175 C CA . ILE A 1 271 ? -17.954 -3.303 18.230 1.00 91.81 271 ILE A CA 1
ATOM 2176 C C . ILE A 1 271 ? -18.142 -3.332 16.704 1.00 91.81 271 ILE A C 1
ATOM 2178 O O . ILE A 1 271 ? -19.264 -3.507 16.207 1.00 91.81 271 ILE A O 1
ATOM 2182 N N . ASP A 1 272 ? -17.061 -3.121 15.952 1.00 90.56 272 ASP A N 1
ATOM 2183 C CA . ASP A 1 272 ? -17.094 -3.015 14.492 1.00 90.56 272 ASP A CA 1
ATOM 2184 C C . ASP A 1 272 ? -17.310 -4.362 13.797 1.00 90.56 272 ASP A C 1
ATOM 2186 O O . ASP A 1 272 ? -17.924 -4.402 12.730 1.00 90.56 272 ASP A O 1
ATOM 2190 N N . GLY A 1 273 ? -16.802 -5.458 14.367 1.00 84.19 273 GLY A N 1
ATOM 2191 C CA . GLY A 1 273 ? -16.998 -6.826 13.872 1.00 84.19 273 GLY A CA 1
ATOM 2192 C C . GLY A 1 273 ? -16.243 -7.177 12.583 1.00 84.19 273 GLY A C 1
ATOM 2193 O O . GLY A 1 273 ? -16.302 -8.312 12.127 1.00 84.19 273 GLY A O 1
ATOM 2194 N N . ARG A 1 274 ? -15.522 -6.227 11.970 1.00 80.12 274 ARG A N 1
ATOM 2195 C CA . ARG A 1 274 ? -14.877 -6.416 10.652 1.00 80.12 274 ARG A CA 1
ATOM 2196 C C . ARG A 1 274 ? -13.497 -7.071 10.702 1.00 80.12 274 ARG A C 1
ATOM 2198 O O . ARG A 1 274 ? -13.072 -7.630 9.699 1.00 80.12 274 ARG A O 1
ATOM 2205 N N . ASN A 1 275 ? -12.777 -6.933 11.815 1.00 90.00 275 ASN A N 1
ATOM 2206 C CA . ASN A 1 275 ? -11.393 -7.395 11.958 1.00 90.00 275 ASN A CA 1
ATOM 2207 C C . ASN A 1 275 ? -11.090 -7.780 13.414 1.00 90.00 275 ASN A C 1
ATOM 2209 O O . ASN A 1 275 ? -10.136 -7.270 13.996 1.00 90.00 275 ASN A O 1
ATOM 2213 N N . ILE A 1 276 ? -11.950 -8.600 14.024 1.00 85.25 276 ILE A N 1
ATOM 2214 C CA . ILE A 1 276 ? -11.727 -9.110 15.384 1.00 85.25 276 ILE A CA 1
ATOM 2215 C C . ILE A 1 276 ? -10.517 -10.045 15.363 1.00 85.25 276 ILE A C 1
ATOM 2217 O O . ILE A 1 276 ? -10.428 -10.938 14.521 1.00 85.25 276 ILE A O 1
ATOM 2221 N N . GLN A 1 277 ? -9.587 -9.820 16.282 1.00 88.75 277 GLN A N 1
ATOM 2222 C CA . GLN A 1 277 ? -8.341 -10.569 16.409 1.00 88.75 277 GLN A CA 1
ATOM 2223 C C . GLN A 1 277 ? -8.384 -11.473 17.640 1.00 88.75 277 GLN A C 1
ATOM 2225 O O . GLN A 1 277 ? -9.153 -11.237 18.570 1.00 88.75 277 GLN A O 1
ATOM 2230 N N . GLU A 1 278 ? -7.515 -12.483 17.683 1.00 88.06 278 GLU A N 1
ATOM 2231 C CA . GLU A 1 278 ? -7.411 -13.400 18.827 1.00 88.06 278 GLU A CA 1
ATOM 2232 C C . GLU A 1 278 ? -7.217 -12.648 20.151 1.00 88.06 278 GLU A C 1
ATOM 2234 O O . GLU A 1 278 ? -7.908 -12.922 21.132 1.00 88.06 278 GLU A O 1
ATOM 2239 N N . ARG A 1 279 ? -6.360 -11.618 20.152 1.00 87.06 279 ARG A N 1
ATOM 2240 C CA . ARG A 1 279 ? -6.134 -10.766 21.326 1.00 87.06 279 ARG A CA 1
ATOM 2241 C C . ARG A 1 279 ? -7.398 -10.077 21.839 1.00 87.06 279 ARG A C 1
ATOM 2243 O O . ARG A 1 279 ? -7.513 -9.867 23.038 1.00 87.06 279 ARG A O 1
ATOM 2250 N N . ASP A 1 280 ? -8.354 -9.762 20.965 1.00 92.75 280 ASP A N 1
ATOM 2251 C CA . ASP A 1 280 ? -9.598 -9.099 21.358 1.00 92.75 280 ASP A CA 1
ATOM 2252 C C . ASP A 1 280 ? -10.503 -10.070 22.138 1.00 92.75 280 ASP A C 1
ATOM 2254 O O . ASP A 1 280 ? -11.170 -9.679 23.093 1.00 92.75 280 ASP A O 1
ATOM 2258 N N . ILE A 1 281 ? -10.491 -11.358 21.773 1.00 91.31 281 ILE A N 1
ATOM 2259 C CA . ILE A 1 281 ? -11.212 -12.417 22.495 1.00 91.31 281 ILE A CA 1
ATOM 2260 C C . ILE A 1 281 ? -10.511 -12.754 23.815 1.00 91.31 281 ILE A C 1
ATOM 2262 O O . ILE A 1 281 ? -11.170 -12.941 24.839 1.00 91.31 281 ILE A O 1
ATOM 2266 N N . VAL A 1 282 ? -9.175 -12.800 23.816 1.00 85.50 282 VAL A N 1
ATOM 2267 C CA . VAL A 1 282 ? -8.386 -13.008 25.040 1.00 85.50 282 VAL A CA 1
ATOM 2268 C C . VAL A 1 282 ? -8.588 -11.862 26.026 1.00 85.50 282 VAL A C 1
ATOM 2270 O O . VAL A 1 282 ? -8.737 -12.140 27.211 1.00 85.50 282 VAL A O 1
ATOM 2273 N N . LEU A 1 283 ? -8.694 -10.615 25.551 1.00 92.56 283 LEU A N 1
ATOM 2274 C CA . LEU A 1 283 ? -9.076 -9.470 26.377 1.00 92.56 283 LEU A CA 1
ATOM 2275 C C . LEU A 1 283 ? -10.415 -9.719 27.080 1.00 92.56 283 LEU A C 1
ATOM 2277 O O . LEU A 1 283 ? -10.483 -9.632 28.298 1.00 92.56 283 LEU A O 1
ATOM 2281 N N . LEU A 1 284 ? -11.471 -10.087 26.344 1.00 88.31 284 LEU A N 1
ATOM 2282 C CA . LEU A 1 284 ? -12.785 -10.330 26.953 1.00 88.31 284 LEU A CA 1
ATOM 2283 C C . LEU A 1 284 ? -12.730 -11.395 28.058 1.00 88.31 284 LEU A C 1
ATOM 2285 O O . LEU A 1 284 ? -13.296 -11.205 29.132 1.00 88.31 284 LEU A O 1
ATOM 2289 N N . ASN A 1 285 ? -12.024 -12.500 27.816 1.00 79.94 285 ASN A N 1
ATOM 2290 C CA . ASN A 1 285 ? -11.863 -13.561 28.809 1.00 79.94 285 ASN A CA 1
ATOM 2291 C C . ASN A 1 285 ? -11.023 -13.121 30.019 1.00 79.94 285 ASN A C 1
ATOM 2293 O O . ASN A 1 285 ? -11.358 -13.482 31.150 1.00 79.94 285 ASN A O 1
ATOM 2297 N N . HIS A 1 286 ? -9.960 -12.344 29.786 1.00 89.44 286 HIS A N 1
ATOM 2298 C CA . HIS A 1 286 ? -9.098 -11.777 30.824 1.00 89.44 286 HIS A CA 1
ATOM 2299 C C . HIS A 1 286 ? -9.893 -10.866 31.761 1.00 89.44 286 HIS A C 1
ATOM 2301 O O . HIS A 1 286 ? -9.990 -11.143 32.954 1.00 89.44 286 HIS A O 1
ATOM 2307 N N . GLU A 1 287 ? -10.546 -9.846 31.208 1.00 91.88 287 GLU A N 1
ATOM 2308 C CA . GLU A 1 287 ? -11.304 -8.865 31.989 1.00 91.88 287 GLU A CA 1
ATOM 2309 C C . GLU A 1 287 ? -12.495 -9.509 32.712 1.00 91.88 287 GLU A C 1
ATOM 2311 O O . GLU A 1 287 ? -12.846 -9.139 33.834 1.00 91.88 287 GLU A O 1
ATOM 2316 N N . TYR A 1 288 ? -13.123 -10.521 32.099 1.00 85.06 288 TYR A N 1
ATOM 2317 C CA . TYR A 1 288 ? -14.196 -11.254 32.759 1.00 85.06 288 TYR A CA 1
ATOM 2318 C C . TYR A 1 288 ? -13.681 -11.994 33.992 1.00 85.06 288 TYR A C 1
ATOM 2320 O O . TYR A 1 288 ? -14.239 -11.815 35.076 1.00 85.06 288 TYR A O 1
ATOM 2328 N N . ILE A 1 289 ? -12.624 -12.805 33.857 1.00 71.62 289 ILE A N 1
ATOM 2329 C CA . ILE A 1 289 ? -12.121 -13.606 34.978 1.00 71.62 289 ILE A CA 1
ATOM 2330 C C . ILE A 1 289 ? -11.497 -12.733 36.074 1.00 71.62 289 ILE A C 1
ATOM 2332 O O . ILE A 1 289 ? -11.685 -13.036 37.253 1.00 71.62 289 ILE A O 1
ATOM 2336 N N . GLU A 1 290 ? -10.843 -11.625 35.708 1.00 83.50 290 GLU A N 1
ATOM 2337 C CA . GLU A 1 290 ? -10.348 -10.622 36.657 1.00 83.50 290 GLU A CA 1
ATOM 2338 C C . GLU A 1 290 ? -11.500 -10.070 37.507 1.00 83.50 290 GLU A C 1
ATOM 2340 O O . GLU A 1 290 ? -11.449 -10.135 38.741 1.00 83.50 290 GLU A O 1
ATOM 2345 N N . SER A 1 291 ? -12.607 -9.673 36.868 1.00 82.62 291 SER A N 1
ATOM 2346 C CA . SER A 1 291 ? -13.794 -9.183 37.577 1.00 82.62 291 SER A CA 1
ATOM 2347 C C . SER A 1 291 ? -14.383 -10.216 38.551 1.00 82.62 291 SER A C 1
ATOM 2349 O O . SER A 1 291 ? -14.870 -9.858 39.627 1.00 82.62 291 SER A O 1
ATOM 2351 N N . ILE A 1 292 ? -14.331 -11.509 38.206 1.00 82.94 292 ILE A N 1
ATOM 2352 C CA . ILE A 1 292 ? -14.813 -12.594 39.070 1.00 82.94 292 ILE A CA 1
ATOM 2353 C C . ILE A 1 292 ? -13.886 -12.786 40.272 1.00 82.94 292 ILE A C 1
ATOM 2355 O O . ILE A 1 292 ? -14.372 -12.948 41.392 1.00 82.94 292 ILE A O 1
ATOM 2359 N N . PHE A 1 293 ? -12.567 -12.734 40.076 1.00 82.19 293 PHE A N 1
ATOM 2360 C CA . PHE A 1 293 ? -11.608 -12.829 41.176 1.00 82.19 293 PHE A CA 1
ATOM 2361 C C . PHE A 1 293 ? -11.738 -11.664 42.156 1.00 82.19 293 PHE A C 1
ATOM 2363 O O . PHE A 1 293 ? -11.760 -11.901 43.365 1.00 82.19 293 PHE A O 1
ATOM 2370 N N . MET A 1 294 ? -11.916 -10.440 41.658 1.00 82.81 294 MET A N 1
ATOM 2371 C CA . MET A 1 294 ? -12.135 -9.271 42.513 1.00 82.81 294 MET A CA 1
ATOM 2372 C C . MET A 1 294 ? -13.441 -9.372 43.306 1.00 82.81 294 MET A C 1
ATOM 2374 O O . MET A 1 294 ? -13.455 -9.124 44.510 1.00 82.81 294 MET A O 1
ATOM 2378 N N . LYS A 1 295 ? -14.534 -9.834 42.682 1.00 84.88 295 LYS A N 1
ATOM 2379 C CA . LYS A 1 295 ? -15.796 -10.124 43.395 1.00 84.88 295 LYS A CA 1
ATOM 2380 C C . LYS A 1 295 ? -15.642 -11.217 44.454 1.00 84.88 295 LYS A C 1
ATOM 2382 O O . LYS A 1 295 ? -16.369 -11.212 45.442 1.00 84.88 295 LYS A O 1
ATOM 2387 N N . GLY A 1 296 ? -14.697 -12.135 44.255 1.00 82.00 296 GLY A N 1
ATOM 2388 C CA . GLY A 1 296 ? -14.297 -13.154 45.225 1.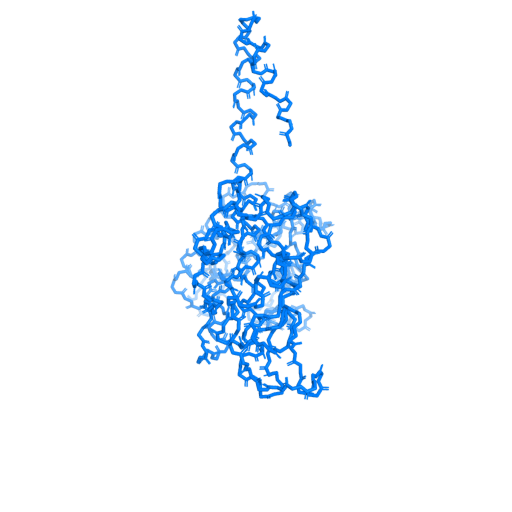00 82.00 296 GLY A CA 1
ATOM 2389 C C . GLY A 1 296 ? -13.405 -12.642 46.362 1.00 82.00 296 GLY A C 1
ATOM 2390 O O . GLY A 1 296 ? -13.005 -13.443 47.204 1.00 82.00 296 GLY A O 1
ATOM 2391 N N . GLY A 1 297 ? -13.091 -11.343 46.399 1.00 85.19 297 GLY A N 1
ATOM 2392 C CA . GLY A 1 297 ? -12.327 -10.699 47.467 1.00 85.19 297 GLY A CA 1
ATOM 2393 C C . GLY A 1 297 ? -10.827 -10.556 47.202 1.00 85.19 297 GLY A C 1
ATOM 2394 O O . GLY A 1 297 ? -10.106 -10.131 48.101 1.00 85.19 297 GLY A O 1
ATOM 2395 N N . LEU A 1 298 ? -10.337 -10.898 46.004 1.00 83.94 298 LEU A N 1
ATOM 2396 C CA . LEU A 1 298 ? -8.943 -10.619 45.643 1.00 83.94 298 LEU A CA 1
ATOM 2397 C C . LEU A 1 298 ? -8.742 -9.119 45.405 1.00 83.94 298 LEU A C 1
ATOM 2399 O O . LEU A 1 298 ? -9.637 -8.428 44.915 1.00 83.94 298 LEU A O 1
ATOM 2403 N N . SER A 1 299 ? -7.539 -8.631 45.713 1.00 79.56 299 SER A N 1
ATOM 2404 C CA . SER A 1 299 ? -7.134 -7.283 45.313 1.00 79.56 299 SER A CA 1
ATOM 2405 C C . SER A 1 299 ? -7.079 -7.179 43.784 1.00 79.56 299 SER A C 1
ATOM 2407 O O . SER A 1 299 ? -6.892 -8.186 43.100 1.00 79.56 299 SER A O 1
ATOM 2409 N N . ALA A 1 300 ? -7.201 -5.965 43.238 1.00 72.44 300 ALA A N 1
ATOM 2410 C CA . ALA A 1 300 ? -7.089 -5.750 41.792 1.00 72.44 300 ALA A CA 1
ATOM 2411 C C . ALA A 1 300 ? -5.753 -6.278 41.236 1.00 72.44 300 ALA A C 1
ATOM 2413 O O . ALA A 1 300 ? -5.723 -6.906 40.187 1.00 72.44 300 ALA A O 1
ATOM 2414 N N . VAL A 1 301 ? -4.654 -6.102 41.979 1.00 71.62 301 VAL A N 1
ATOM 2415 C CA . VAL A 1 301 ? -3.324 -6.581 41.568 1.00 71.62 301 VAL A CA 1
ATOM 2416 C C . VAL A 1 301 ? -3.279 -8.111 41.516 1.00 71.62 301 VAL A C 1
ATOM 2418 O O . VAL A 1 301 ? -2.873 -8.674 40.503 1.00 71.62 301 VAL A O 1
ATOM 2421 N N . ASP A 1 302 ? -3.747 -8.793 42.566 1.00 74.69 302 ASP A N 1
ATOM 2422 C CA . ASP A 1 302 ? -3.731 -10.262 42.617 1.00 74.69 302 ASP A CA 1
ATOM 2423 C C . ASP A 1 302 ? -4.685 -10.880 41.584 1.00 74.69 302 ASP A C 1
ATOM 2425 O O . ASP A 1 302 ? -4.387 -11.916 40.980 1.00 74.69 302 ASP A O 1
ATOM 2429 N N . ALA A 1 303 ? -5.846 -10.251 41.382 1.00 74.94 303 ALA A N 1
ATOM 2430 C CA . ALA A 1 303 ? -6.819 -10.656 40.379 1.00 74.94 303 ALA A CA 1
ATOM 2431 C C . ALA A 1 303 ? -6.241 -10.519 38.966 1.00 74.94 303 ALA A C 1
ATOM 2433 O O . ALA A 1 303 ? -6.318 -11.483 38.201 1.00 74.94 303 ALA A O 1
ATOM 2434 N N . HIS A 1 304 ? -5.598 -9.387 38.667 1.00 78.44 304 HIS A N 1
ATOM 2435 C CA . HIS A 1 304 ? -4.933 -9.138 37.393 1.00 78.44 304 HIS A CA 1
ATOM 2436 C C . HIS A 1 304 ? -3.802 -10.139 37.137 1.00 78.44 304 HIS A C 1
ATOM 2438 O O . HIS A 1 304 ? -3.764 -10.790 36.094 1.00 78.44 304 HIS A O 1
ATOM 2444 N N . GLU A 1 305 ? -2.911 -10.363 38.111 1.00 74.25 305 GLU A N 1
ATOM 2445 C CA . GLU A 1 305 ? -1.834 -11.353 37.980 1.00 74.25 305 GLU A CA 1
ATOM 2446 C C . GLU A 1 305 ? -2.371 -12.760 37.698 1.00 74.25 305 GLU A C 1
ATOM 2448 O O . GLU A 1 305 ? -1.800 -13.517 36.904 1.00 74.25 305 GLU A O 1
ATOM 2453 N N . LYS A 1 306 ? -3.478 -13.132 38.345 1.00 74.94 306 LYS A N 1
ATOM 2454 C CA . LYS A 1 306 ? -4.106 -14.435 38.146 1.00 74.94 306 LYS A CA 1
ATOM 2455 C C . LYS A 1 306 ? -4.796 -14.530 36.786 1.00 74.94 306 LYS A C 1
ATOM 2457 O O . LYS A 1 306 ? -4.638 -15.551 36.118 1.00 74.94 306 LYS A O 1
ATOM 2462 N N . ALA A 1 307 ? -5.508 -13.489 36.355 1.00 69.44 307 ALA A N 1
ATOM 2463 C CA . ALA A 1 307 ? -6.110 -13.409 35.026 1.00 69.44 307 ALA A CA 1
ATOM 2464 C C . ALA A 1 307 ? -5.039 -13.499 33.930 1.00 69.44 307 ALA A C 1
ATOM 2466 O O . ALA A 1 307 ? -5.166 -14.296 33.003 1.00 69.44 307 ALA A O 1
ATOM 2467 N N . GLN A 1 308 ? -3.921 -12.796 34.107 1.00 76.50 308 GLN A N 1
ATOM 2468 C CA . GLN A 1 308 ? -2.781 -12.768 33.194 1.00 76.50 308 GLN A CA 1
ATOM 2469 C C . GLN A 1 308 ? -2.105 -14.137 33.012 1.00 76.50 308 GLN A C 1
ATOM 2471 O O . GLN A 1 308 ? -1.603 -14.437 31.928 1.00 76.50 308 GLN A O 1
ATOM 2476 N N . ARG A 1 309 ? -2.110 -14.997 34.041 1.00 77.62 309 ARG A N 1
ATOM 2477 C CA . ARG A 1 309 ? -1.611 -16.384 33.940 1.00 77.62 309 ARG A CA 1
ATOM 2478 C C . ARG A 1 309 ? -2.527 -17.294 33.116 1.00 77.62 309 ARG A C 1
ATOM 2480 O O . ARG A 1 309 ? -2.039 -18.277 32.567 1.00 77.62 309 ARG A O 1
ATOM 2487 N N . ILE A 1 310 ? -3.824 -16.992 33.048 1.00 73.19 310 ILE A N 1
ATOM 2488 C CA . ILE A 1 310 ? -4.829 -17.807 32.344 1.00 73.19 310 ILE A CA 1
ATOM 2489 C C . ILE A 1 310 ? -5.024 -17.293 30.912 1.00 73.19 310 ILE A C 1
ATOM 2491 O O . ILE A 1 310 ? -4.946 -18.058 29.955 1.00 73.19 310 ILE A O 1
ATOM 2495 N N . TYR A 1 311 ? -5.243 -15.988 30.770 1.00 77.31 311 TYR A N 1
ATOM 2496 C CA . TYR A 1 311 ? -5.524 -15.293 29.518 1.00 77.31 311 TYR A CA 1
ATOM 2497 C C . TYR A 1 311 ? -4.527 -14.146 29.356 1.00 77.31 311 TYR A C 1
ATOM 2499 O O . TYR A 1 311 ? -4.788 -13.010 29.740 1.00 77.31 311 TYR A O 1
ATOM 2507 N N . ASN A 1 312 ? -3.345 -14.448 28.822 1.00 83.31 312 ASN A N 1
ATOM 2508 C CA . ASN A 1 312 ? -2.246 -13.489 28.739 1.00 83.31 312 ASN A CA 1
ATOM 2509 C C . ASN A 1 312 ? -2.437 -12.504 27.572 1.00 83.31 312 ASN A C 1
ATOM 2511 O O . ASN A 1 312 ? -1.858 -12.672 26.497 1.00 83.31 312 ASN A O 1
ATOM 2515 N N . TYR A 1 313 ? -3.247 -11.466 27.792 1.00 77.50 313 TYR A N 1
ATOM 2516 C CA . TYR A 1 313 ? -3.525 -10.436 26.789 1.00 77.50 313 TYR A CA 1
ATOM 2517 C C . TYR A 1 313 ? -2.242 -9.717 26.343 1.00 77.50 313 TYR A C 1
ATOM 2519 O O . TYR A 1 313 ? -1.986 -9.577 25.147 1.00 77.50 313 TYR A O 1
ATOM 2527 N N . VAL A 1 314 ? -1.378 -9.350 27.296 1.00 73.44 314 VAL A N 1
ATOM 2528 C CA . VAL A 1 314 ? -0.143 -8.590 27.024 1.00 73.44 314 VAL A CA 1
ATOM 2529 C C . VAL A 1 314 ? 0.837 -9.349 26.119 1.00 73.44 314 VAL A C 1
ATOM 2531 O O . VAL A 1 314 ? 1.530 -8.732 25.311 1.00 73.44 314 VAL A O 1
ATOM 2534 N N . ALA A 1 315 ? 0.916 -10.680 26.212 1.00 78.12 315 ALA A N 1
ATOM 2535 C CA . ALA A 1 315 ? 1.784 -11.476 25.342 1.00 78.12 315 ALA A CA 1
ATOM 2536 C C . ALA A 1 315 ? 1.365 -11.385 23.868 1.00 78.12 315 ALA A C 1
ATOM 2538 O O . ALA A 1 315 ? 2.228 -11.377 22.991 1.00 78.12 315 ALA A O 1
ATOM 2539 N N . LEU A 1 316 ? 0.064 -11.245 23.602 1.00 75.06 316 LEU A N 1
ATOM 2540 C CA . LEU A 1 316 ? -0.493 -11.138 22.251 1.00 75.06 316 LEU A CA 1
ATOM 2541 C C . LEU A 1 316 ? -0.391 -9.728 21.652 1.00 75.06 316 LEU A C 1
ATOM 2543 O O . LEU A 1 316 ? -0.740 -9.531 20.491 1.00 75.06 316 LEU A O 1
ATOM 2547 N N . LEU A 1 317 ? 0.105 -8.752 22.417 1.00 67.62 317 LEU A N 1
ATOM 2548 C CA . LEU A 1 317 ? 0.461 -7.426 21.903 1.00 67.62 317 LEU A CA 1
ATOM 2549 C C . LEU A 1 317 ? 1.869 -7.398 21.282 1.00 67.62 317 LEU A C 1
ATOM 2551 O O . LEU A 1 317 ? 2.224 -6.437 20.606 1.00 67.62 317 LEU A O 1
ATOM 2555 N N . LYS A 1 318 ? 2.694 -8.430 21.527 1.00 54.81 318 LYS A N 1
ATOM 2556 C CA . LYS A 1 318 ? 4.111 -8.486 21.117 1.00 54.81 318 LYS A CA 1
ATOM 2557 C C . LYS A 1 318 ? 4.381 -9.343 19.871 1.00 54.81 318 LYS A C 1
ATOM 2559 O O . LYS A 1 318 ? 5.544 -9.426 19.463 1.00 54.81 318 LYS A O 1
ATOM 2564 N N . GLY A 1 319 ? 3.355 -9.990 19.315 1.00 39.00 319 GLY A N 1
ATOM 2565 C CA . GLY A 1 319 ? 3.414 -10.837 18.114 1.00 39.00 319 GLY A CA 1
ATOM 2566 C C . GLY A 1 319 ? 2.712 -10.190 16.933 1.00 39.00 319 GLY A C 1
ATOM 2567 O O . GLY A 1 319 ? 3.223 -10.367 15.807 1.00 39.00 319 GLY A O 1
#

Radius of gyration: 27.8 Å; chains: 1; bounding box: 66×32×83 Å

Foldseek 3Di:
DPPVLVVQCVVCVVVVPVVSNVVSVVVVVVVVVVVVVVQVVLQVVFQVQLLVVCLPQVPDPQQLWKAKFADPPNPDQAVSCQLRAFLQWVQHGNIGGQFQAAAPPLDGNGPIDIDTDGPPNGPDSHTHGRNQPRSVVVLVVDDPVSNCRQQNPVRSVVVVVVDGNLVRGDSRDRHHYDHPADNPDDPVRCCVSVPNPPQPDPVLQVVLVVLLVVLVVDDCLLVQLCVLPVDDSVLSVLLNCQQRNAWFQDPVGTGHDRRTNVLSVLSVCSNVSPDHDPLSVLSSQLSSQLSVVVVVVDHSVVSNVVSCVVRVSVVVVVD

Sequence (319 aa):
MTYPHISQLVEALETQNEKALNKAIYTATQERTRYFADRIARTEMARAYQDGFLLKWDNNEDCVAYQWKLSGRHPRYDICDLYAKANLYGLGAGVFPKDKVPRLPAHPHCMCFLKPVIRGMMDNETPTERIEEGGREYLASVSLHHRQMLLGIHGEKDVRGGVSWTAKARGYGGKKVDSRLSSTGGRGDIIIQSGALNPDSKRALNHATTYYESVRHMTTDCARIAANTGFREQDIRVIKNHVFIEEHDLQNGRKRFFPDYEMAQSWQRLIDGRNIQERDIVLLNHEYIESIFMKGGLSAVDAHEKAQRIYNYVALLKG

Secondary structure (DSSP, 8-state):
---HHHHHHHHHHHTT-HHHHHHHHHHHHHHHHHHHHHHHHHHHHHHHHHHHHHHHHTT-TTEEEEEEE--TT--S-SHHHHHHH--SSSS-TTEE-GGGPBPSS-STT---EEEEEETTSSS--S----HHHHHHHHHHHS-HHHHHHHHHHHHHHHHHTT--GGGT-TT--SPBP--SS-TT--THHHHHHTTPPPTTSHHHHHHHHHHHHHHHH-SSHHHHHHHHH---HHHHHHHHIIIII--EEETTEEEPPPP-HHHHHHHHHHHH-SS--HHHHHHHHHHHHHHHHHHTT--HHHHHHHHHHHS-TGGGG--

pLDDT: mean 81.36, std 15.7, range [34.59, 98.19]